Protein AF-Q3T9Q0-F1 (afdb_monomer)

Organism: Mus musculus (NCBI:txid10090)

Secondary structure (DSSP, 8-state):
-HHHHHHHHHHHTTSGGGSSSSSHHHHHHHTTHHHHHHHH-HHHHHHHHHTT--SGGGHHHHHTTTTTT---HHHHHHHHHHHHHS-TTHHHHHHHHHHHHTHHHHHTS-SSHHHHHHHHHS--TT--HHHHHHHHHHHHHHS-HHHHHHHHHHHHHHHHHHHHHHHHHHHHHHH--HHHHHHHHHHHHT-----------PPP--HHHHHHHHHHHHHHHHHHHHHHHHHHHTSSSTTSSS--

Mean predicted aligned error: 15.5 Å

Nearest PDB structures (foldseek):
  4hl4-assembly1_A  TM=9.768E-01  e=1.554E-17  Homo sapiens
  3qye-assembly2_B  TM=8.088E-01  e=9.294E-04  Homo sapiens
  4nc6-assembly1_A  TM=8.184E-01  e=2.630E-03  Homo sapiens
  3hzj-assembly2_B  TM=7.976E-01  e=2.370E-03  Homo sapiens
  3hzj-assembly1_A  TM=7.807E-01  e=5.170E-03  Homo sapiens

InterPro domains:
  IPR000195 Rab-GAP-TBC domain [PF00566] (8-106)
  IPR000195 Rab-GAP-TBC domain [PS50086] (1-87)
  IPR035969 Rab-GAP-TBC domain superfamily [SSF47923] (27-143)
  IPR045913 GTPase-activating protein TBC20/Gyp8-like [PTHR20913] (2-231)

Radius of gyration: 31.95 Å; Cα contacts (8 Å, |Δi|>4): 142; chains: 1; bounding box: 73×60×87 Å

Sequence (244 aa):
RLATSLVEKLSTHHLRDFMDPTMDNTKHILNYLMPIIDQVSPELHDFMQSAEVGTIFALSWLITWFGHVLMDFRHVVRLYDFFLACHPLMPIYFAAVIVLYREQEVLDCDCDMASVHHLLSQIPQDLPYETLISRAGDLFVQFPPSELAREAAAQQEAERTAASTFKDFELASTQQRPDMVLRQRFRGLLRPEARTKDVLTKPRTNRFVKLAVMGLTVALGAAALAVVKSALEWAPKFQLQLFP

Foldseek 3Di:
DVVVVVVVVCCVFLLVQVPDPDCVSVLLLQLLLLVLLCVVPVPLSVLCVQQVQGRVLCSVCLNCVCPVQAPDVVLSVVSVVLCVVDHSSLSSLLLNLQCVVCSVVLVPWDSHNVGNSVVSNHRDNPDPSVVSSVSSVVSCVVQPPVNSSVVSVVVVVVVVVVVVVVVVVVVVVVVDDPVVVVVVVVVVVVDDPPDDDDDDDDDDDDPVVVVVVVVVVVVVVVVVVVVVVVVVVPPPDPPPPPDD

pLDDT: mean 81.2, std 17.98, range [32.94, 98.06]

Solvent-accessible surface area (backbone atoms only — not comparable to full-atom values): 14314 Å² total; per-residue (Å²): 110,68,66,58,56,52,49,52,52,34,49,70,56,60,40,27,51,70,67,44,99,53,65,63,54,40,50,56,57,42,47,44,38,58,58,57,34,36,77,76,36,50,68,58,34,52,50,44,58,72,17,62,46,78,53,66,64,52,47,64,36,56,77,47,66,37,54,84,68,52,86,54,64,68,61,39,52,55,48,48,56,51,47,74,75,48,58,68,64,45,56,50,40,40,50,38,41,55,53,61,71,40,38,66,66,57,72,73,40,64,79,36,34,66,54,49,39,55,54,65,63,55,65,76,89,84,62,64,55,72,62,43,53,51,50,20,54,54,46,45,68,75,55,38,69,77,58,46,52,54,51,39,48,52,53,52,49,53,51,52,52,51,54,48,54,50,52,54,48,52,54,51,55,73,69,52,59,68,64,57,61,53,50,50,53,50,46,62,75,65,58,76,83,90,78,80,88,88,80,90,81,84,86,79,85,63,70,63,62,60,50,54,58,55,52,56,56,54,54,54,54,54,53,54,52,50,51,54,52,58,57,58,72,68,62,85,74,84,87,81,83,81,80,135

Structure (mmCIF, N/CA/C/O backbone):
data_AF-Q3T9Q0-F1
#
_entry.id   AF-Q3T9Q0-F1
#
loop_
_atom_site.group_PDB
_atom_site.id
_atom_site.type_symbol
_atom_site.label_atom_id
_atom_site.label_alt_id
_atom_site.label_comp_id
_atom_site.label_asym_id
_atom_site.label_entity_id
_atom_site.label_seq_id
_atom_site.pdbx_PDB_ins_code
_atom_site.Cartn_x
_atom_site.Cartn_y
_atom_site.Cartn_z
_atom_site.occupancy
_atom_site.B_iso_or_equiv
_atom_site.auth_seq_id
_atom_site.auth_comp_id
_atom_site.auth_asym_id
_atom_site.auth_atom_id
_atom_site.pdbx_PDB_model_num
ATOM 1 N N . ARG A 1 1 ? 23.584 -0.400 -21.362 1.00 72.75 1 ARG A N 1
ATOM 2 C CA . ARG A 1 1 ? 22.864 0.725 -22.012 1.00 72.75 1 ARG A CA 1
ATOM 3 C C . ARG A 1 1 ? 21.349 0.552 -21.908 1.00 72.75 1 ARG A C 1
ATOM 5 O O . ARG A 1 1 ? 20.722 1.469 -21.413 1.00 72.75 1 ARG A O 1
ATOM 12 N N . LEU A 1 2 ? 20.778 -0.616 -22.242 1.00 89.31 2 LEU A N 1
ATOM 13 C CA . LEU A 1 2 ? 19.333 -0.874 -22.095 1.00 89.31 2 LEU A CA 1
ATOM 14 C C . LEU A 1 2 ? 18.810 -0.687 -20.657 1.00 89.31 2 LEU A C 1
ATOM 16 O O . LEU A 1 2 ? 17.834 0.022 -20.463 1.00 89.31 2 LEU A O 1
ATOM 20 N N . ALA A 1 3 ? 19.499 -1.242 -19.651 1.00 91.88 3 ALA A N 1
ATOM 21 C CA . ALA A 1 3 ? 19.115 -1.068 -18.246 1.00 91.88 3 ALA A CA 1
ATOM 22 C C . ALA A 1 3 ? 19.044 0.412 -17.831 1.00 91.88 3 ALA A C 1
ATOM 24 O O . ALA A 1 3 ? 18.090 0.821 -17.187 1.00 91.88 3 ALA A O 1
ATOM 25 N N . THR A 1 4 ? 20.009 1.231 -18.262 1.00 94.50 4 THR A N 1
ATOM 26 C CA . THR A 1 4 ? 20.016 2.676 -17.996 1.00 94.50 4 THR A CA 1
ATOM 27 C C . THR A 1 4 ? 18.785 3.358 -18.588 1.00 94.50 4 THR A C 1
ATOM 29 O O . THR A 1 4 ? 18.121 4.100 -17.881 1.00 94.50 4 THR A O 1
ATOM 32 N N . SER A 1 5 ? 18.438 3.062 -19.844 1.00 95.44 5 SER A N 1
ATOM 33 C CA . SER A 1 5 ? 17.262 3.648 -20.501 1.00 95.44 5 SER A CA 1
ATOM 34 C C . SER A 1 5 ? 15.936 3.172 -19.898 1.00 95.44 5 SER A C 1
ATOM 36 O O . SER A 1 5 ? 14.994 3.952 -19.790 1.00 95.44 5 SER A O 1
ATOM 38 N N . LEU A 1 6 ? 15.848 1.904 -19.482 1.00 94.19 6 LEU A N 1
ATOM 39 C CA . LEU A 1 6 ? 14.665 1.379 -18.795 1.00 94.19 6 LEU A CA 1
ATOM 40 C C . LEU A 1 6 ? 14.482 2.037 -17.428 1.00 94.19 6 LEU A C 1
ATOM 42 O O . LEU A 1 6 ? 13.390 2.502 -17.117 1.00 94.19 6 LEU A O 1
ATOM 46 N N . VAL A 1 7 ? 15.552 2.113 -16.635 1.00 93.81 7 VAL A N 1
ATOM 47 C CA . VAL A 1 7 ? 15.513 2.746 -15.314 1.00 93.81 7 VAL A CA 1
ATOM 48 C C . VAL A 1 7 ? 15.233 4.240 -15.442 1.00 93.81 7 VAL A C 1
ATOM 50 O O . VAL A 1 7 ? 14.406 4.745 -14.704 1.00 93.81 7 VAL A O 1
ATOM 53 N N . GLU A 1 8 ? 15.800 4.939 -16.426 1.00 94.94 8 GLU A N 1
ATOM 54 C CA . GLU A 1 8 ? 15.468 6.344 -16.708 1.00 94.94 8 GLU A CA 1
ATOM 55 C C . GLU A 1 8 ? 13.971 6.533 -17.010 1.00 94.94 8 GLU A C 1
ATOM 57 O O . GLU A 1 8 ? 13.320 7.438 -16.476 1.00 94.94 8 GLU A O 1
ATOM 62 N N . LYS A 1 9 ? 13.383 5.641 -17.818 1.00 94.31 9 LYS A N 1
ATOM 63 C CA . LYS A 1 9 ? 11.941 5.659 -18.089 1.00 94.31 9 LYS A CA 1
ATOM 64 C C . LYS A 1 9 ? 11.129 5.373 -16.824 1.00 94.31 9 LYS A C 1
ATOM 66 O O . LYS A 1 9 ? 10.122 6.038 -16.595 1.00 94.31 9 LYS A O 1
ATOM 71 N N . LEU A 1 10 ? 11.564 4.430 -15.993 1.00 93.94 10 LEU A N 1
ATOM 72 C CA . LEU A 1 10 ? 10.909 4.109 -14.724 1.00 93.94 10 LEU A CA 1
ATOM 73 C C . LEU A 1 10 ? 10.970 5.271 -13.736 1.00 93.94 10 LEU A C 1
ATOM 75 O O . LEU A 1 10 ? 9.932 5.662 -13.208 1.00 93.94 10 LEU A O 1
ATOM 79 N N . SER A 1 11 ? 12.146 5.869 -13.559 1.00 93.19 11 SER A N 1
ATOM 80 C CA . SER A 1 11 ? 12.392 7.029 -12.701 1.00 93.19 11 SER A CA 1
ATOM 81 C C . SER A 1 11 ? 11.556 8.243 -13.092 1.00 93.19 11 SER A C 1
ATOM 83 O O . SER A 1 11 ? 11.150 9.009 -12.233 1.00 93.19 11 SER A O 1
ATOM 85 N N . THR A 1 12 ? 11.257 8.416 -14.380 1.00 92.69 12 THR A N 1
ATOM 86 C CA . THR A 1 12 ? 10.434 9.538 -14.866 1.00 92.69 12 THR A CA 1
ATOM 87 C C . THR A 1 12 ? 8.935 9.234 -14.915 1.00 92.69 12 THR A C 1
ATOM 89 O O . THR A 1 12 ? 8.152 10.141 -15.190 1.00 92.69 12 THR A O 1
ATOM 92 N N . HIS A 1 13 ? 8.522 7.982 -14.673 1.00 91.19 13 HIS A N 1
ATOM 93 C CA . HIS A 1 13 ? 7.119 7.553 -14.758 1.00 91.19 13 HIS A CA 1
ATOM 94 C C . HIS A 1 13 ? 6.660 6.857 -13.475 1.00 91.19 13 HIS A C 1
ATOM 96 O O . HIS A 1 13 ? 5.978 7.471 -12.667 1.00 91.19 13 HIS A O 1
ATOM 102 N N . HIS A 1 14 ? 7.030 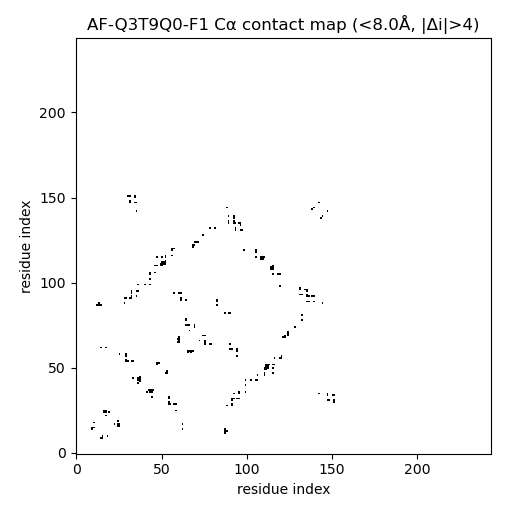5.590 -13.275 1.00 91.56 14 HIS A N 1
ATOM 103 C CA . HIS A 1 14 ? 6.497 4.772 -12.181 1.00 91.56 14 HIS A CA 1
ATOM 104 C C . HIS A 1 14 ? 7.059 5.157 -10.814 1.00 91.56 14 HIS A C 1
ATOM 106 O O . HIS A 1 14 ? 6.359 5.073 -9.814 1.00 91.56 14 HIS A O 1
ATOM 112 N N . LEU A 1 15 ? 8.330 5.559 -10.778 1.00 92.25 15 LEU A N 1
ATOM 113 C CA . LEU A 1 15 ? 9.024 5.936 -9.549 1.00 92.25 15 LEU A CA 1
ATOM 114 C C . LEU A 1 15 ? 9.122 7.453 -9.378 1.00 92.25 15 LEU A C 1
ATOM 116 O O . LEU A 1 15 ? 9.748 7.915 -8.431 1.00 92.25 15 LEU A O 1
ATOM 120 N N . ARG A 1 16 ? 8.517 8.219 -10.294 1.00 93.38 16 ARG A N 1
ATOM 121 C CA . ARG A 1 16 ? 8.631 9.679 -10.348 1.00 93.38 16 ARG A CA 1
ATOM 122 C C . ARG A 1 16 ? 8.291 10.317 -9.008 1.00 93.38 16 ARG A C 1
ATOM 124 O O . ARG A 1 16 ? 9.105 11.050 -8.461 1.00 93.38 16 ARG A O 1
ATOM 131 N N . ASP A 1 17 ? 7.127 9.972 -8.476 1.00 91.38 17 ASP A N 1
ATOM 132 C CA . ASP A 1 17 ? 6.585 10.572 -7.258 1.00 91.38 17 ASP A CA 1
ATOM 133 C C . ASP A 1 17 ? 7.402 10.195 -6.009 1.00 91.38 17 ASP A C 1
ATOM 135 O O . ASP A 1 17 ? 7.432 10.943 -5.036 1.00 91.38 17 ASP A O 1
ATOM 139 N N . PHE A 1 18 ? 8.124 9.067 -6.051 1.00 91.19 18 PHE A N 1
ATOM 140 C CA . PHE A 1 18 ? 9.035 8.636 -4.984 1.00 91.19 18 PHE A CA 1
ATOM 141 C C . PHE A 1 18 ? 10.408 9.317 -5.046 1.00 91.19 18 PHE A C 1
ATOM 143 O O . PHE A 1 18 ? 11.173 9.241 -4.085 1.00 91.19 18 PHE A O 1
ATOM 150 N N . MET A 1 19 ? 10.741 9.947 -6.175 1.00 91.62 19 MET A N 1
ATOM 151 C CA . MET A 1 19 ? 12.016 10.630 -6.414 1.00 91.62 19 MET A CA 1
ATOM 152 C C . MET A 1 19 ? 11.900 12.157 -6.319 1.00 91.62 19 MET A C 1
ATOM 154 O O . MET A 1 19 ? 12.891 12.858 -6.536 1.00 91.62 19 MET A O 1
ATOM 158 N N . ASP A 1 20 ? 10.715 12.674 -5.997 1.00 90.31 20 ASP A N 1
ATOM 159 C CA . ASP A 1 20 ? 10.508 14.097 -5.761 1.00 90.31 20 ASP A CA 1
ATOM 160 C C . ASP A 1 20 ? 11.292 14.593 -4.531 1.00 90.31 20 ASP A C 1
ATOM 162 O O . ASP A 1 20 ? 11.591 13.828 -3.608 1.00 90.31 20 ASP A O 1
ATOM 166 N N . PRO A 1 21 ? 11.646 15.893 -4.488 1.00 89.56 21 PRO A N 1
ATOM 167 C CA . PRO A 1 21 ? 12.448 16.453 -3.400 1.00 89.56 21 PRO A CA 1
ATOM 168 C C . PRO A 1 21 ? 11.740 16.389 -2.041 1.00 89.56 21 PRO A C 1
ATOM 170 O O . PRO A 1 21 ? 12.403 16.452 -1.004 1.00 89.56 21 PRO A O 1
ATOM 173 N N . THR A 1 22 ? 10.409 16.280 -2.034 1.00 90.69 22 THR A N 1
ATOM 174 C CA . THR A 1 22 ? 9.610 16.062 -0.828 1.00 90.69 22 THR A CA 1
ATOM 175 C C . THR A 1 22 ? 8.866 14.733 -0.919 1.00 90.69 22 THR A C 1
ATOM 177 O O . THR A 1 22 ? 8.543 14.245 -1.997 1.00 90.69 22 THR A O 1
ATOM 180 N N . MET A 1 23 ? 8.563 14.144 0.238 1.00 86.69 23 MET A N 1
ATOM 181 C CA . MET A 1 23 ? 7.822 12.880 0.332 1.00 86.69 23 MET A CA 1
ATOM 182 C C . MET A 1 23 ? 6.300 13.070 0.294 1.00 86.69 23 MET A C 1
ATOM 184 O O . MET A 1 23 ? 5.562 12.144 0.620 1.00 86.69 23 MET A O 1
ATOM 188 N N . ASP A 1 24 ? 5.805 14.259 -0.050 1.00 88.12 24 ASP A N 1
ATOM 189 C CA . ASP A 1 24 ? 4.370 14.553 0.012 1.00 88.12 24 ASP A CA 1
ATOM 190 C C . ASP A 1 24 ? 3.586 13.740 -1.022 1.00 88.12 24 ASP A C 1
ATOM 192 O O . ASP A 1 24 ? 2.534 13.188 -0.698 1.00 88.12 24 ASP A O 1
ATOM 196 N N . ASN A 1 25 ? 4.145 13.567 -2.223 1.00 88.38 25 ASN A N 1
ATOM 197 C CA . ASN A 1 25 ? 3.548 12.730 -3.265 1.00 88.38 25 ASN A CA 1
ATOM 198 C C . ASN A 1 25 ? 3.588 11.246 -2.880 1.00 88.38 25 ASN A C 1
ATOM 200 O O . ASN A 1 25 ? 2.584 10.548 -3.000 1.00 88.38 25 ASN A O 1
ATOM 204 N N . THR A 1 26 ? 4.694 10.778 -2.297 1.00 90.81 26 THR A N 1
ATOM 205 C CA . THR A 1 26 ? 4.776 9.423 -1.738 1.00 90.81 26 THR A CA 1
ATOM 206 C C . THR A 1 26 ? 3.722 9.179 -0.659 1.00 90.81 26 THR A C 1
ATOM 208 O O . THR A 1 26 ? 3.051 8.148 -0.672 1.00 90.81 26 THR A O 1
ATOM 211 N N . LYS A 1 27 ? 3.535 10.130 0.266 1.00 89.50 27 LYS A N 1
ATOM 212 C CA . LYS A 1 27 ? 2.481 10.060 1.289 1.00 89.50 27 LYS A CA 1
ATOM 213 C C . LYS A 1 27 ? 1.093 10.037 0.660 1.00 89.50 27 LYS A C 1
ATOM 215 O O . LYS A 1 27 ? 0.249 9.268 1.102 1.00 89.50 27 LYS A O 1
ATOM 220 N N . HIS A 1 28 ? 0.864 10.832 -0.384 1.00 89.06 28 HIS A N 1
ATOM 221 C CA . HIS A 1 28 ? -0.399 10.816 -1.114 1.00 89.06 28 HIS A CA 1
ATOM 222 C C . HIS A 1 28 ? -0.696 9.431 -1.705 1.00 89.06 28 HIS A C 1
ATOM 224 O O . HIS A 1 28 ? -1.809 8.940 -1.549 1.00 89.06 28 HIS A O 1
ATOM 230 N N . ILE A 1 29 ? 0.308 8.764 -2.288 1.00 92.62 29 ILE A N 1
ATOM 231 C CA . ILE A 1 29 ? 0.166 7.389 -2.790 1.00 92.62 29 ILE A CA 1
ATOM 232 C C . ILE A 1 29 ? -0.121 6.405 -1.648 1.00 92.62 29 ILE A C 1
ATOM 234 O O . ILE A 1 29 ? -0.993 5.549 -1.773 1.00 92.62 29 ILE A O 1
ATOM 238 N N . LEU A 1 30 ? 0.584 6.520 -0.520 1.00 93.06 30 LEU A N 1
ATOM 239 C CA . LEU A 1 30 ? 0.356 5.653 0.641 1.00 93.06 30 LEU A CA 1
ATOM 240 C C . LEU A 1 30 ? -1.048 5.815 1.232 1.00 93.06 30 LEU A C 1
ATOM 242 O O . LEU A 1 30 ? -1.613 4.844 1.729 1.00 93.06 30 LEU A O 1
ATOM 246 N N . ASN A 1 31 ? -1.639 7.005 1.136 1.00 89.81 31 ASN A N 1
ATOM 247 C CA . ASN A 1 31 ? -2.993 7.265 1.620 1.00 89.81 31 ASN A CA 1
ATOM 248 C C . ASN A 1 31 ? -4.082 6.548 0.806 1.00 89.81 31 ASN A C 1
ATOM 250 O O . ASN A 1 31 ? -5.223 6.519 1.252 1.00 89.81 31 ASN A O 1
ATOM 254 N N . TYR A 1 32 ? -3.755 5.919 -0.329 1.00 93.19 32 TYR A N 1
ATOM 255 C CA . TYR A 1 32 ? -4.675 4.993 -0.997 1.00 93.19 32 TYR A CA 1
ATOM 256 C C . TYR A 1 32 ? -4.826 3.657 -0.266 1.00 93.19 32 TYR A C 1
ATOM 258 O O . TYR A 1 32 ? -5.810 2.962 -0.497 1.00 93.19 32 TYR A O 1
ATOM 266 N N . LEU A 1 33 ? -3.891 3.289 0.617 1.00 95.25 33 LEU A N 1
ATOM 267 C CA . LEU A 1 33 ? -3.905 1.989 1.289 1.00 95.25 33 LEU A CA 1
ATOM 268 C C . LEU A 1 33 ? -5.150 1.795 2.160 1.00 95.25 33 LEU A C 1
ATOM 270 O O . LEU A 1 33 ? -5.817 0.774 2.043 1.00 95.25 33 LEU A O 1
ATOM 274 N N . MET A 1 34 ? -5.465 2.779 3.009 1.00 94.38 34 MET A N 1
ATOM 275 C CA . MET A 1 34 ? -6.573 2.680 3.965 1.00 94.38 34 MET A CA 1
ATOM 276 C C . MET A 1 34 ? -7.943 2.601 3.275 1.00 94.38 34 MET A C 1
ATOM 278 O O . MET A 1 34 ? -8.678 1.677 3.607 1.00 94.38 34 MET A O 1
ATOM 282 N N . PRO A 1 35 ? -8.275 3.445 2.272 1.00 93.88 35 PRO A N 1
ATOM 283 C CA . PRO A 1 35 ? -9.504 3.282 1.494 1.00 93.88 35 PRO A CA 1
ATOM 284 C C . PRO A 1 35 ? -9.621 1.912 0.820 1.00 93.88 35 PRO A C 1
ATOM 286 O O . PRO A 1 35 ? -10.684 1.309 0.844 1.00 93.88 35 PRO A O 1
ATOM 289 N N . ILE A 1 36 ? -8.534 1.379 0.248 1.00 95.56 36 ILE A N 1
ATOM 290 C CA . ILE A 1 36 ? -8.571 0.047 -0.376 1.00 95.56 36 ILE A CA 1
ATOM 291 C C . ILE A 1 36 ? -8.900 -1.033 0.664 1.00 95.56 36 ILE A C 1
ATOM 293 O O . ILE A 1 36 ? -9.669 -1.948 0.374 1.00 95.56 36 ILE A O 1
ATOM 297 N N . ILE A 1 37 ? -8.308 -0.943 1.858 1.00 96.69 37 ILE A N 1
ATOM 298 C CA . ILE A 1 37 ? -8.573 -1.888 2.946 1.00 96.69 37 ILE A CA 1
ATOM 299 C C . ILE A 1 37 ? -10.022 -1.754 3.421 1.00 96.69 37 ILE A C 1
ATOM 301 O O . ILE A 1 37 ? -10.690 -2.774 3.516 1.00 96.69 37 ILE A O 1
ATOM 305 N N . ASP A 1 38 ? -10.523 -0.533 3.627 1.00 95.44 38 ASP A N 1
ATOM 306 C CA . ASP A 1 38 ? -11.901 -0.256 4.069 1.00 95.44 38 ASP A CA 1
ATOM 307 C C . ASP A 1 38 ? -12.947 -0.890 3.140 1.00 95.44 38 ASP A C 1
ATOM 309 O O . ASP A 1 38 ? -13.894 -1.535 3.581 1.00 95.44 38 ASP A O 1
ATOM 313 N N . GLN A 1 39 ? -12.723 -0.813 1.827 1.00 93.81 39 GLN A N 1
ATOM 314 C CA . GLN A 1 39 ? -13.634 -1.390 0.836 1.00 93.81 39 GLN A CA 1
ATOM 315 C C . GLN A 1 39 ? -13.702 -2.927 0.869 1.00 93.81 39 GLN A C 1
ATOM 317 O O . GLN A 1 39 ? -14.697 -3.509 0.433 1.00 93.81 39 GLN A O 1
ATOM 322 N N . VAL A 1 40 ? -12.651 -3.603 1.346 1.00 96.12 40 VAL A N 1
ATOM 323 C CA . VAL A 1 40 ? -12.579 -5.076 1.379 1.00 96.12 40 VAL A CA 1
ATOM 324 C C . VAL A 1 40 ? -12.866 -5.628 2.772 1.00 96.12 40 VAL A C 1
ATOM 326 O O . VAL A 1 40 ? -13.607 -6.601 2.902 1.00 96.12 40 VAL A O 1
ATOM 329 N N . SER A 1 41 ? -12.279 -5.019 3.799 1.00 97.44 41 SER A N 1
ATOM 330 C CA . SER A 1 41 ? -12.474 -5.349 5.207 1.00 97.44 41 SER A CA 1
ATOM 331 C C . SER A 1 41 ? -12.536 -4.068 6.054 1.00 97.44 41 SER A C 1
ATOM 333 O O . SER A 1 41 ? -11.500 -3.556 6.498 1.00 97.44 41 SER A O 1
ATOM 335 N N . PRO A 1 42 ? -13.757 -3.570 6.327 1.00 96.88 42 PRO A N 1
ATOM 336 C CA . PRO A 1 42 ? -13.974 -2.471 7.265 1.00 96.88 42 PRO A CA 1
ATOM 337 C C . PRO A 1 42 ? -13.496 -2.804 8.685 1.00 96.88 42 PRO A C 1
ATOM 339 O O . PRO A 1 42 ? -13.016 -1.934 9.400 1.00 96.88 42 PRO A O 1
ATOM 342 N N . GLU A 1 43 ? -13.580 -4.075 9.096 1.00 98.00 43 GLU A N 1
ATOM 343 C CA . GLU A 1 43 ? -13.119 -4.526 10.417 1.00 98.00 43 GLU A CA 1
ATOM 344 C C . GLU A 1 43 ? -11.606 -4.328 10.579 1.00 98.00 43 GLU A C 1
ATOM 346 O O . GLU A 1 43 ? -11.153 -3.747 11.568 1.00 98.00 43 GLU A O 1
ATOM 351 N N . LEU A 1 44 ? -10.823 -4.745 9.578 1.00 98.06 44 LEU A N 1
ATOM 352 C CA . LEU A 1 44 ? -9.378 -4.532 9.568 1.00 98.06 44 LEU A CA 1
ATOM 353 C C . LEU A 1 44 ? -9.027 -3.043 9.508 1.00 98.06 44 LEU A C 1
ATOM 355 O O . LEU A 1 44 ? -8.109 -2.595 10.197 1.00 98.06 44 LEU A O 1
ATOM 359 N N . HIS A 1 45 ? -9.759 -2.275 8.699 1.00 97.25 45 HIS A N 1
ATOM 360 C CA . HIS A 1 45 ? -9.598 -0.828 8.613 1.00 97.25 45 HIS A CA 1
ATOM 361 C C . HIS A 1 45 ? -9.796 -0.153 9.978 1.00 97.25 45 HIS A C 1
ATOM 363 O O . HIS A 1 45 ? -8.912 0.582 10.426 1.00 97.25 45 HIS A O 1
ATOM 369 N N . ASP A 1 46 ? -10.908 -0.434 10.658 1.00 97.31 46 ASP A N 1
ATOM 370 C CA . ASP A 1 46 ? -11.255 0.170 11.946 1.00 97.31 46 ASP A CA 1
ATOM 371 C C . ASP A 1 46 ? -10.253 -0.214 13.040 1.00 97.31 46 ASP A C 1
ATOM 373 O O . ASP A 1 46 ? -9.868 0.624 13.865 1.00 97.31 46 ASP A O 1
ATOM 377 N N . PHE A 1 47 ? -9.769 -1.459 13.021 1.00 98.00 47 PHE A N 1
ATOM 378 C CA . PHE A 1 47 ? -8.705 -1.908 13.913 1.00 98.00 47 PHE A CA 1
ATOM 379 C C . PHE A 1 47 ? -7.403 -1.133 13.670 1.00 98.00 47 PHE A C 1
ATOM 381 O O . PHE A 1 47 ? -6.814 -0.587 14.603 1.00 98.00 47 PHE A O 1
ATOM 388 N N . MET A 1 48 ? -6.970 -1.015 12.411 1.00 96.88 48 MET A N 1
ATOM 389 C CA . MET A 1 48 ? -5.751 -0.282 12.052 1.00 96.88 48 MET A CA 1
ATOM 390 C C . MET A 1 48 ? -5.856 1.220 12.354 1.00 96.88 48 MET A C 1
ATOM 392 O O . MET A 1 48 ? -4.862 1.829 12.761 1.00 96.88 48 MET A O 1
ATOM 396 N N . GLN A 1 49 ? -7.041 1.819 12.188 1.00 95.62 49 GLN A N 1
ATOM 397 C CA . GLN A 1 49 ? -7.303 3.196 12.610 1.00 95.62 49 GLN A CA 1
ATOM 398 C C . GLN A 1 49 ? -7.215 3.341 14.130 1.00 95.62 49 GLN A C 1
ATOM 400 O O . GLN A 1 49 ? -6.547 4.254 14.612 1.00 95.62 49 GLN A O 1
ATOM 405 N N . SER A 1 50 ? -7.827 2.422 14.882 1.00 96.38 50 SER A N 1
ATOM 406 C CA . SER A 1 50 ? -7.802 2.425 16.352 1.00 96.38 50 SER A CA 1
ATOM 407 C C . SER A 1 50 ? -6.392 2.234 16.915 1.00 96.38 50 SER A C 1
ATOM 409 O O . SER A 1 50 ? -6.058 2.812 17.947 1.00 96.38 50 SER A O 1
ATOM 411 N N . ALA A 1 51 ? -5.550 1.464 16.224 1.00 96.38 51 ALA A N 1
ATOM 412 C CA . ALA A 1 51 ? -4.142 1.283 16.566 1.00 96.38 51 ALA A CA 1
ATOM 413 C C . ALA A 1 51 ? -3.253 2.484 16.180 1.00 96.38 51 ALA A C 1
ATOM 415 O O . ALA A 1 51 ? -2.078 2.502 16.539 1.00 96.38 51 ALA A O 1
ATOM 416 N N . GLU A 1 52 ? -3.770 3.467 15.432 1.00 95.19 52 GLU A N 1
ATOM 417 C CA . GLU A 1 52 ? -3.035 4.650 14.953 1.00 95.19 52 GLU A CA 1
ATOM 418 C C . GLU A 1 52 ? -1.741 4.307 14.179 1.00 95.19 52 GLU A C 1
ATOM 420 O O . GLU A 1 52 ? -0.760 5.056 14.188 1.00 95.19 52 GLU A O 1
ATOM 425 N N . VAL A 1 53 ? -1.715 3.164 13.480 1.00 95.19 53 VAL A N 1
ATOM 426 C CA . VAL A 1 53 ? -0.501 2.679 12.792 1.00 95.19 53 VAL A CA 1
ATOM 427 C C . VAL A 1 53 ? -0.117 3.534 11.576 1.00 95.19 53 VAL A C 1
ATOM 429 O O . VAL A 1 53 ? 1.061 3.646 11.215 1.00 95.19 53 VAL A O 1
ATOM 432 N N . GLY A 1 54 ? -1.107 4.166 10.942 1.00 93.12 54 GLY A N 1
ATOM 433 C CA . GLY A 1 54 ? -0.934 4.901 9.691 1.00 93.12 54 GLY A CA 1
ATOM 434 C C . GLY A 1 54 ? -0.488 3.990 8.541 1.00 93.12 54 GLY A C 1
ATOM 435 O O . GLY A 1 54 ? -0.749 2.794 8.533 1.00 93.12 54 GLY A O 1
ATOM 436 N N . THR A 1 55 ? 0.197 4.550 7.543 1.00 94.62 55 THR A N 1
ATOM 437 C CA . THR A 1 55 ? 0.568 3.829 6.303 1.00 94.62 55 THR A CA 1
ATOM 438 C C . THR A 1 55 ? 2.076 3.789 6.045 1.00 94.62 55 THR A C 1
ATOM 440 O O . THR A 1 55 ? 2.537 3.260 5.033 1.00 94.62 55 THR A O 1
ATOM 443 N N . ILE A 1 56 ? 2.882 4.325 6.967 1.00 92.94 56 ILE A N 1
ATOM 444 C CA . ILE A 1 56 ? 4.332 4.484 6.780 1.00 92.94 56 ILE A CA 1
ATOM 445 C C . ILE A 1 56 ? 5.077 3.143 6.751 1.00 92.94 56 ILE A C 1
ATOM 447 O O . ILE A 1 56 ? 6.108 3.053 6.085 1.00 92.94 56 ILE A O 1
ATOM 451 N N . PHE A 1 57 ? 4.547 2.083 7.370 1.00 93.81 57 PHE A N 1
ATOM 452 C CA . PHE A 1 57 ? 5.148 0.742 7.299 1.00 93.81 57 PHE A CA 1
ATOM 453 C C . PHE A 1 57 ? 5.318 0.258 5.843 1.00 93.81 57 PHE A C 1
ATOM 455 O O . PHE A 1 57 ? 6.314 -0.388 5.509 1.00 93.81 57 PHE A O 1
ATOM 462 N N . ALA A 1 58 ? 4.397 0.639 4.948 1.00 95.50 58 ALA A N 1
ATOM 463 C CA . ALA A 1 58 ? 4.407 0.253 3.539 1.00 95.50 58 ALA A CA 1
ATOM 464 C C . ALA A 1 58 ? 5.312 1.140 2.664 1.00 95.50 58 ALA A C 1
ATOM 466 O O . ALA A 1 58 ? 5.547 0.823 1.497 1.00 95.50 58 ALA A O 1
ATOM 467 N N . LEU A 1 59 ? 5.863 2.236 3.201 1.00 93.94 59 LEU A N 1
ATOM 468 C CA . LEU A 1 59 ? 6.719 3.162 2.451 1.00 93.94 59 LEU A CA 1
ATOM 469 C C . LEU A 1 59 ? 7.897 2.434 1.797 1.00 93.94 59 LEU A C 1
ATOM 471 O O . LEU A 1 59 ? 8.146 2.588 0.602 1.00 93.94 59 LEU A O 1
ATOM 475 N N . SER A 1 60 ? 8.599 1.615 2.583 1.00 93.69 60 SER A N 1
ATOM 476 C CA . SER A 1 60 ? 9.757 0.851 2.108 1.00 93.69 60 SER A CA 1
ATOM 477 C C . SER A 1 60 ? 9.384 -0.114 0.979 1.00 93.69 60 SER A C 1
ATOM 479 O O . SER A 1 60 ? 10.171 -0.316 0.052 1.00 93.69 60 SER A O 1
ATOM 481 N N . TRP A 1 61 ? 8.169 -0.663 1.010 1.00 95.62 61 TRP A N 1
ATOM 482 C CA . TRP A 1 61 ? 7.683 -1.610 0.012 1.00 95.62 61 TRP A CA 1
ATOM 483 C C . TRP A 1 61 ? 7.481 -0.925 -1.329 1.00 95.62 61 TRP A C 1
ATOM 485 O O . TRP A 1 61 ? 7.935 -1.427 -2.355 1.00 95.62 61 TRP A O 1
ATOM 495 N N . LEU A 1 62 ? 6.853 0.249 -1.318 1.00 94.88 62 LEU A N 1
ATOM 496 C CA . LEU A 1 62 ? 6.543 0.989 -2.533 1.00 94.88 62 LEU A CA 1
ATOM 497 C C . LEU A 1 62 ? 7.800 1.544 -3.203 1.00 94.88 62 LEU A C 1
ATOM 499 O O . LEU A 1 62 ? 7.989 1.334 -4.397 1.00 94.88 62 LEU A O 1
ATOM 503 N N . ILE A 1 63 ? 8.687 2.203 -2.452 1.00 94.25 63 ILE A N 1
ATOM 504 C CA . ILE A 1 63 ? 9.861 2.863 -3.052 1.00 94.25 63 ILE A CA 1
ATOM 505 C C . ILE A 1 63 ? 10.905 1.865 -3.570 1.00 94.25 63 ILE A C 1
ATOM 507 O O . ILE A 1 63 ? 11.695 2.202 -4.450 1.00 94.25 63 ILE A O 1
ATOM 511 N N . THR A 1 64 ? 10.919 0.639 -3.033 1.00 94.25 64 THR A N 1
ATOM 512 C CA . THR A 1 64 ? 11.854 -0.424 -3.446 1.00 94.25 64 THR A CA 1
ATOM 513 C C . THR A 1 64 ? 11.201 -1.526 -4.275 1.00 94.25 64 THR A C 1
ATOM 515 O O . THR A 1 64 ? 11.863 -2.519 -4.572 1.00 94.25 64 THR A O 1
ATOM 518 N N . TRP A 1 65 ? 9.912 -1.391 -4.618 1.00 95.00 65 TRP A N 1
ATOM 519 C CA . TRP A 1 65 ? 9.116 -2.461 -5.237 1.00 95.00 65 TRP A CA 1
ATOM 520 C C . TRP A 1 65 ? 9.311 -3.815 -4.533 1.00 95.00 65 TRP A C 1
ATOM 522 O O . TRP A 1 65 ? 9.575 -4.838 -5.161 1.00 95.00 65 TRP A O 1
ATOM 532 N N . PHE A 1 66 ? 9.202 -3.803 -3.201 1.00 94.38 66 PHE A N 1
ATOM 533 C CA . PHE A 1 66 ? 9.356 -4.949 -2.294 1.00 94.38 66 PHE A CA 1
ATOM 534 C C . PHE A 1 66 ? 10.750 -5.602 -2.289 1.00 94.38 66 PHE A C 1
ATOM 536 O O . PHE A 1 66 ? 10.983 -6.540 -1.525 1.00 94.38 66 PHE A O 1
ATOM 543 N N . GLY A 1 67 ? 11.710 -5.084 -3.062 1.00 91.94 67 GLY A N 1
ATOM 544 C CA . GLY A 1 67 ? 13.046 -5.662 -3.199 1.00 91.94 67 GLY A CA 1
ATOM 545 C C . GLY A 1 67 ? 13.881 -5.648 -1.916 1.00 91.94 67 GLY A C 1
ATOM 546 O O . GLY A 1 67 ? 14.818 -6.430 -1.802 1.00 91.94 67 GLY A O 1
ATOM 547 N N . HIS A 1 68 ? 13.551 -4.792 -0.942 1.00 88.62 68 HIS A N 1
ATOM 548 C CA . HIS A 1 68 ? 14.211 -4.804 0.368 1.00 88.62 68 HIS A CA 1
ATOM 549 C C . HIS A 1 68 ? 13.652 -5.867 1.328 1.00 88.62 68 HIS A C 1
ATOM 551 O O . HIS A 1 68 ? 14.348 -6.285 2.249 1.00 88.62 68 HIS A O 1
ATOM 557 N N . VAL A 1 69 ? 12.400 -6.288 1.136 1.00 85.81 69 VAL A N 1
ATOM 558 C CA . VAL A 1 69 ? 11.679 -7.119 2.114 1.00 85.81 69 VAL A CA 1
ATOM 559 C C . VAL A 1 69 ? 11.606 -8.585 1.682 1.00 85.81 69 VAL A C 1
ATOM 561 O O . VAL A 1 69 ? 11.572 -9.492 2.515 1.00 85.81 69 VAL A O 1
ATOM 564 N N . LEU A 1 70 ? 11.617 -8.832 0.374 1.00 85.75 70 LEU A N 1
ATOM 565 C CA . LEU A 1 70 ? 11.612 -10.174 -0.194 1.00 85.75 70 LEU A CA 1
ATOM 566 C C . LEU A 1 70 ? 13.036 -10.723 -0.289 1.00 85.75 70 LEU A C 1
ATOM 568 O O . LEU A 1 70 ? 13.898 -10.115 -0.922 1.00 85.75 70 LEU A O 1
ATOM 572 N N . MET A 1 71 ? 13.271 -11.894 0.306 1.00 83.94 71 MET A N 1
ATOM 573 C CA . MET A 1 71 ? 14.596 -12.524 0.308 1.00 83.94 71 MET A CA 1
ATOM 574 C C . MET A 1 71 ? 14.863 -13.322 -0.974 1.00 83.94 71 MET A C 1
ATOM 576 O O . MET A 1 71 ? 16.006 -13.410 -1.423 1.00 83.94 71 MET A O 1
ATOM 580 N N . ASP A 1 72 ? 13.823 -13.902 -1.585 1.00 89.31 72 ASP A N 1
ATOM 581 C CA . ASP A 1 72 ? 13.961 -14.646 -2.839 1.00 89.31 72 ASP A CA 1
ATOM 582 C C . ASP A 1 72 ? 13.894 -13.708 -4.051 1.00 89.31 72 ASP A C 1
ATOM 584 O O . ASP A 1 72 ? 12.845 -13.163 -4.414 1.00 89.31 72 ASP A O 1
ATOM 588 N N . PHE A 1 73 ? 15.033 -13.583 -4.728 1.00 90.81 73 PHE A N 1
ATOM 589 C CA . PHE A 1 73 ? 15.183 -12.787 -5.940 1.00 90.81 73 PHE A CA 1
ATOM 590 C C . PHE A 1 73 ? 14.209 -13.191 -7.060 1.00 90.81 73 PHE A C 1
ATOM 592 O O . PHE A 1 73 ? 13.810 -12.345 -7.860 1.00 90.81 73 PHE A O 1
ATOM 599 N N . ARG A 1 74 ? 13.784 -14.460 -7.128 1.00 92.19 74 ARG A N 1
ATOM 600 C CA . ARG A 1 74 ? 12.835 -14.932 -8.150 1.00 92.19 74 ARG A CA 1
ATOM 601 C C . ARG A 1 74 ? 11.468 -14.276 -7.990 1.00 92.19 74 ARG A C 1
ATOM 603 O O . ARG A 1 74 ? 10.875 -13.870 -8.988 1.00 92.19 74 ARG A O 1
ATOM 610 N N . HIS A 1 75 ? 10.996 -14.136 -6.752 1.00 92.06 75 HIS A N 1
ATOM 611 C CA . HIS A 1 75 ? 9.735 -13.457 -6.457 1.00 92.06 75 HIS A CA 1
ATOM 612 C C . HIS A 1 75 ? 9.836 -11.955 -6.726 1.00 92.06 75 HIS A C 1
ATOM 614 O O . HIS A 1 75 ? 8.914 -11.380 -7.299 1.00 92.06 75 HIS A O 1
ATOM 620 N N . VAL A 1 76 ? 10.981 -11.336 -6.411 1.00 94.06 76 VAL A N 1
ATOM 621 C CA . VAL A 1 76 ? 11.234 -9.923 -6.739 1.00 94.06 76 VAL A CA 1
ATOM 622 C C . VAL A 1 76 ? 11.117 -9.690 -8.243 1.00 94.06 76 VAL A C 1
ATOM 624 O O . VAL A 1 76 ? 10.317 -8.866 -8.671 1.00 94.06 76 VAL A O 1
ATOM 627 N N . VAL A 1 77 ? 11.845 -10.448 -9.069 1.00 95.25 77 VAL A N 1
ATOM 628 C CA . VAL A 1 77 ? 11.794 -10.280 -10.533 1.00 95.25 77 VAL A CA 1
ATOM 629 C C . VAL A 1 77 ? 10.381 -10.520 -11.075 1.00 95.25 77 VAL A C 1
ATOM 631 O O . VAL A 1 77 ? 9.905 -9.745 -11.900 1.00 95.25 77 VAL A O 1
ATOM 634 N N . ARG A 1 78 ? 9.663 -11.519 -10.548 1.00 95.62 78 ARG A N 1
ATOM 635 C CA . ARG A 1 78 ? 8.274 -11.804 -10.933 1.00 95.62 78 ARG A CA 1
ATOM 636 C C . ARG A 1 78 ? 7.312 -10.649 -10.625 1.00 95.62 78 ARG A C 1
ATOM 638 O O . ARG A 1 78 ? 6.378 -10.416 -11.399 1.00 95.62 78 ARG A O 1
ATOM 645 N N . LEU A 1 79 ? 7.523 -9.936 -9.517 1.00 95.94 79 LEU A N 1
ATOM 646 C CA . LEU A 1 79 ? 6.768 -8.726 -9.183 1.00 95.94 79 LEU A CA 1
ATOM 647 C C . LEU A 1 79 ? 7.166 -7.540 -10.057 1.00 95.94 79 LEU A C 1
ATOM 649 O O . LEU A 1 79 ? 6.295 -6.775 -10.457 1.00 95.94 79 LEU A O 1
ATOM 653 N N . TYR A 1 80 ? 8.443 -7.411 -10.416 1.00 95.50 80 TYR A N 1
ATOM 654 C CA . TYR A 1 80 ? 8.872 -6.404 -11.387 1.00 95.50 80 TYR A CA 1
ATOM 655 C C . TYR A 1 80 ? 8.175 -6.618 -12.733 1.00 95.50 80 TYR A C 1
ATOM 657 O O . TYR A 1 80 ? 7.639 -5.659 -13.279 1.00 95.50 80 TYR A O 1
ATOM 665 N N . ASP A 1 81 ? 8.091 -7.855 -13.233 1.00 96.81 81 ASP A N 1
ATOM 666 C CA . ASP A 1 81 ? 7.347 -8.164 -14.464 1.00 96.81 81 ASP A CA 1
ATOM 667 C C . ASP A 1 81 ? 5.881 -7.714 -14.367 1.00 96.81 81 ASP A C 1
ATOM 669 O O . ASP A 1 81 ? 5.336 -7.122 -15.300 1.00 96.81 81 ASP A O 1
ATOM 673 N N . PHE A 1 82 ? 5.250 -7.948 -13.212 1.00 97.19 82 PHE A N 1
ATOM 674 C CA . PHE A 1 82 ? 3.880 -7.518 -12.947 1.00 97.19 82 PHE A CA 1
ATOM 675 C C . PHE A 1 82 ? 3.743 -5.989 -12.922 1.00 97.19 82 PHE A C 1
ATOM 677 O O . PHE A 1 82 ? 2.899 -5.445 -13.632 1.00 97.19 82 PHE A O 1
ATOM 684 N N . PHE A 1 83 ? 4.582 -5.280 -12.165 1.00 96.69 83 PHE A N 1
ATOM 685 C CA . PHE A 1 83 ? 4.508 -3.821 -12.047 1.00 96.69 83 PHE A CA 1
ATOM 686 C C . PHE A 1 83 ? 4.846 -3.107 -13.356 1.00 96.69 83 PHE A C 1
ATOM 688 O O . PHE A 1 83 ? 4.210 -2.109 -13.677 1.00 96.69 83 PHE A O 1
ATOM 695 N N . LEU A 1 84 ? 5.783 -3.640 -14.145 1.00 95.50 84 LEU A N 1
ATOM 696 C CA . LEU A 1 84 ? 6.128 -3.107 -15.466 1.00 95.50 84 LEU A CA 1
ATOM 697 C C . LEU A 1 84 ? 4.994 -3.251 -16.487 1.00 95.50 84 LEU A C 1
ATOM 699 O O . LEU A 1 84 ? 4.906 -2.447 -17.415 1.00 95.50 84 LEU A O 1
ATOM 703 N N . ALA A 1 85 ? 4.146 -4.270 -16.335 1.00 96.06 85 ALA A N 1
ATOM 704 C CA . ALA A 1 85 ? 3.008 -4.519 -17.214 1.00 96.06 85 ALA A CA 1
ATOM 705 C C . ALA A 1 85 ? 1.731 -3.764 -16.798 1.00 96.06 85 ALA A C 1
ATOM 707 O O . ALA A 1 85 ? 0.754 -3.768 -17.548 1.00 96.06 85 ALA A O 1
ATOM 708 N N . CYS A 1 86 ? 1.719 -3.138 -15.617 1.00 94.88 86 CYS A N 1
ATOM 709 C CA . CYS A 1 86 ? 0.517 -2.589 -14.990 1.00 94.88 86 CYS A CA 1
ATOM 710 C C . CYS A 1 86 ? 0.576 -1.067 -14.799 1.00 94.88 86 CYS A C 1
ATOM 712 O O . CYS A 1 86 ? 1.532 -0.388 -15.162 1.00 94.88 86 CYS A O 1
ATOM 714 N N . HIS A 1 87 ? -0.496 -0.512 -14.227 1.00 94.25 87 HIS A N 1
ATOM 715 C CA . HIS A 1 87 ? -0.561 0.896 -13.850 1.00 94.25 87 HIS A CA 1
ATOM 716 C C . HIS A 1 87 ? 0.492 1.234 -12.767 1.00 94.25 87 HIS A C 1
ATOM 718 O O . HIS A 1 87 ? 0.694 0.418 -11.867 1.00 94.25 87 HIS A O 1
ATOM 724 N N . PRO A 1 88 ? 1.088 2.447 -12.749 1.00 93.50 88 PRO A N 1
ATOM 725 C CA . PRO A 1 88 ? 2.078 2.862 -11.742 1.00 93.50 88 PRO A CA 1
ATOM 726 C C . PRO A 1 88 ? 1.664 2.710 -10.273 1.00 93.50 88 PRO A C 1
ATOM 728 O O . PRO A 1 88 ? 2.517 2.563 -9.406 1.00 93.50 88 PRO A O 1
ATOM 731 N N . LEU A 1 89 ? 0.358 2.722 -9.996 1.00 94.19 89 LEU A N 1
ATOM 732 C CA . LEU A 1 89 ? -0.198 2.524 -8.652 1.00 94.19 89 LEU A CA 1
ATOM 733 C C . LEU A 1 89 ? -0.361 1.047 -8.264 1.00 94.19 89 LEU A C 1
ATOM 735 O O . LEU A 1 89 ? -0.681 0.762 -7.120 1.00 94.19 89 LEU A O 1
ATOM 739 N N . MET A 1 90 ? -0.122 0.087 -9.156 1.00 96.81 90 MET A N 1
ATOM 740 C CA . MET A 1 90 ? -0.272 -1.340 -8.844 1.00 96.81 90 MET A CA 1
ATOM 741 C C . MET A 1 90 ? 0.492 -1.805 -7.580 1.00 96.81 90 MET A C 1
ATOM 743 O O . MET A 1 90 ? -0.061 -2.614 -6.831 1.00 96.81 90 MET A O 1
ATOM 747 N N . PRO A 1 91 ? 1.691 -1.277 -7.252 1.00 96.38 91 PRO A N 1
ATOM 748 C CA . PRO A 1 91 ? 2.365 -1.608 -5.997 1.00 96.38 91 PRO A CA 1
ATOM 749 C C . PRO A 1 91 ? 1.545 -1.315 -4.730 1.00 96.38 91 PRO A C 1
ATOM 751 O O . PRO A 1 91 ? 1.674 -2.066 -3.765 1.00 96.38 91 PRO A O 1
ATOM 754 N N . ILE A 1 92 ? 0.680 -0.285 -4.717 1.00 96.69 92 ILE A N 1
ATOM 755 C CA . ILE A 1 92 ? -0.163 0.003 -3.542 1.00 96.69 92 ILE A CA 1
ATOM 756 C C . ILE A 1 92 ? -1.294 -1.022 -3.383 1.00 96.69 92 ILE A C 1
ATOM 758 O O . ILE A 1 92 ? -1.593 -1.432 -2.266 1.00 96.69 92 ILE A O 1
ATOM 762 N N . TYR A 1 93 ? -1.853 -1.527 -4.487 1.00 97.56 93 TYR A N 1
ATOM 763 C CA . TYR A 1 93 ? -2.848 -2.607 -4.450 1.00 97.56 93 TYR A CA 1
ATOM 764 C C . TYR A 1 93 ? -2.213 -3.913 -3.993 1.00 97.56 93 TYR A C 1
ATOM 766 O O . TYR A 1 93 ? -2.794 -4.644 -3.196 1.00 97.56 93 TYR A O 1
ATOM 774 N N . PHE A 1 94 ? -0.991 -4.191 -4.447 1.00 97.75 94 PHE A N 1
ATOM 775 C CA . PHE A 1 94 ? -0.252 -5.356 -3.979 1.00 97.75 94 PHE A CA 1
ATOM 776 C C . PHE A 1 94 ? 0.073 -5.262 -2.478 1.00 97.75 94 PHE A C 1
ATOM 778 O O . PHE A 1 94 ? -0.081 -6.248 -1.759 1.00 97.75 94 PHE A O 1
ATOM 785 N N . ALA A 1 95 ? 0.430 -4.071 -1.980 1.00 97.31 95 ALA A N 1
ATOM 786 C CA . ALA A 1 95 ? 0.581 -3.825 -0.545 1.00 97.31 95 ALA A CA 1
ATOM 787 C C . ALA A 1 95 ? -0.728 -4.081 0.222 1.00 97.31 95 ALA A C 1
ATOM 789 O O . ALA A 1 95 ? -0.708 -4.791 1.226 1.00 97.31 95 ALA A O 1
ATOM 790 N N . ALA A 1 96 ? -1.862 -3.572 -0.272 1.00 97.75 96 ALA A N 1
ATOM 791 C CA . ALA A 1 96 ? -3.173 -3.796 0.337 1.00 97.75 96 ALA A CA 1
ATOM 792 C C . ALA A 1 96 ? -3.517 -5.287 0.415 1.00 97.75 96 ALA A C 1
ATOM 794 O O . ALA A 1 96 ? -3.935 -5.775 1.459 1.00 97.75 96 ALA A O 1
ATOM 795 N N . VAL A 1 97 ? -3.267 -6.037 -0.660 1.00 97.88 97 VAL A N 1
ATOM 796 C CA . VAL A 1 97 ? -3.514 -7.482 -0.704 1.00 97.88 97 VAL A CA 1
ATOM 797 C C . VAL A 1 97 ? -2.643 -8.253 0.290 1.00 97.88 97 VAL A C 1
ATOM 799 O O . VAL A 1 97 ? -3.121 -9.228 0.864 1.00 97.88 97 VAL A O 1
ATOM 802 N N . ILE A 1 98 ? -1.399 -7.831 0.536 1.00 96.88 98 ILE A N 1
ATOM 803 C CA . ILE A 1 98 ? -0.555 -8.437 1.581 1.00 96.88 98 ILE A CA 1
ATOM 804 C C . ILE A 1 98 ? -1.142 -8.178 2.971 1.00 96.88 98 ILE A C 1
ATOM 806 O O . ILE A 1 98 ? -1.210 -9.104 3.776 1.00 96.88 98 ILE A O 1
ATOM 810 N N . VAL A 1 99 ? -1.581 -6.947 3.247 1.00 97.50 99 VAL A N 1
ATOM 811 C CA . VAL A 1 99 ? -2.195 -6.590 4.537 1.00 97.50 99 VAL A CA 1
ATOM 812 C C . VAL A 1 99 ? -3.489 -7.381 4.752 1.00 97.50 99 VAL A C 1
ATOM 814 O O . VAL A 1 99 ? -3.641 -8.026 5.783 1.00 97.50 99 VAL A O 1
ATOM 817 N N . LEU A 1 100 ? -4.361 -7.435 3.743 1.00 97.75 100 LEU A N 1
ATOM 818 C CA . LEU A 1 100 ? -5.610 -8.203 3.766 1.00 97.75 100 LEU A CA 1
ATOM 819 C C . LEU A 1 100 ? -5.372 -9.714 3.890 1.00 97.75 100 LEU A C 1
ATOM 821 O O . LEU A 1 100 ? -6.121 -10.412 4.561 1.00 97.75 100 LEU A O 1
ATOM 825 N N . TYR A 1 101 ? -4.319 -10.250 3.268 1.00 97.44 101 TYR A N 1
ATOM 826 C CA . TYR A 1 101 ? -3.967 -11.665 3.422 1.00 97.44 101 TYR A CA 1
ATOM 827 C C . TYR A 1 101 ? -3.603 -12.013 4.872 1.00 97.44 101 TYR A C 1
ATOM 829 O O . TYR A 1 101 ? -3.865 -13.128 5.319 1.00 97.44 101 TYR A O 1
ATOM 837 N N . ARG A 1 102 ? -3.023 -11.054 5.597 1.00 96.38 102 ARG A N 1
ATOM 838 C CA . ARG A 1 102 ? -2.596 -11.189 6.994 1.00 96.38 102 ARG A CA 1
ATOM 839 C C . ARG A 1 102 ? -3.593 -10.594 7.985 1.00 96.38 102 ARG A C 1
ATOM 841 O O . ARG A 1 102 ? -3.239 -10.370 9.135 1.00 96.38 102 ARG A O 1
ATOM 848 N N . GLU A 1 103 ? -4.829 -10.357 7.555 1.00 97.31 103 GLU A N 1
ATOM 849 C CA . GLU A 1 103 ? -5.886 -9.743 8.362 1.00 97.31 103 GLU A CA 1
ATOM 850 C C . GLU A 1 103 ? -6.010 -10.379 9.749 1.00 97.31 103 GLU A C 1
ATOM 852 O O . GLU A 1 103 ? -5.968 -9.674 10.749 1.00 97.31 103 GLU A O 1
ATOM 857 N N . GLN A 1 104 ? -6.084 -11.710 9.814 1.00 97.25 104 GLN A N 1
ATOM 858 C CA . GLN A 1 104 ? -6.243 -12.424 11.083 1.00 97.25 104 GLN A CA 1
ATOM 859 C C . GLN A 1 104 ? -5.054 -12.195 12.026 1.00 97.25 104 GLN A C 1
ATOM 861 O O . GLN A 1 104 ? -5.250 -11.940 13.205 1.00 97.25 104 GLN A O 1
ATOM 866 N N . GLU A 1 105 ? -3.822 -12.191 11.504 1.00 96.94 105 GLU A N 1
ATOM 867 C CA . GLU A 1 105 ? -2.633 -11.904 12.318 1.00 96.94 105 GLU A CA 1
ATOM 868 C C . GLU A 1 105 ? -2.643 -10.470 12.864 1.00 96.94 105 GLU A C 1
ATOM 870 O O . GLU A 1 105 ? -2.153 -10.225 13.964 1.00 96.94 105 GLU A O 1
ATOM 875 N N . VAL A 1 106 ? -3.168 -9.519 12.083 1.00 97.31 106 VAL A N 1
ATOM 876 C CA . VAL A 1 106 ? -3.273 -8.114 12.493 1.00 97.31 106 VAL A CA 1
ATOM 877 C C . VAL A 1 106 ? -4.349 -7.951 13.563 1.00 97.31 106 VAL A C 1
ATOM 879 O O . VAL A 1 106 ? -4.078 -7.306 14.570 1.00 97.31 106 VAL A O 1
ATOM 882 N N . LEU A 1 107 ? -5.523 -8.560 13.378 1.00 97.38 107 LEU A N 1
ATOM 883 C CA . LEU A 1 107 ? -6.637 -8.504 14.333 1.00 97.38 107 LEU A CA 1
ATOM 884 C C . LEU A 1 107 ? -6.322 -9.210 15.663 1.00 97.38 107 LEU A C 1
ATOM 886 O O . LEU A 1 107 ? -6.813 -8.786 16.706 1.00 97.38 107 LEU A O 1
ATOM 890 N N . ASP A 1 108 ? -5.479 -10.245 15.638 1.00 97.25 108 ASP A N 1
ATOM 891 C CA . ASP A 1 108 ? -5.009 -10.958 16.835 1.00 97.25 108 ASP A CA 1
ATOM 892 C C . ASP A 1 108 ? -3.872 -10.222 17.579 1.00 97.25 108 ASP A C 1
ATOM 894 O O . ASP A 1 108 ? -3.440 -10.656 18.652 1.00 97.25 108 ASP A O 1
ATOM 898 N N . CYS A 1 109 ? -3.347 -9.133 17.012 1.00 94.88 109 CYS A N 1
ATOM 899 C CA . CYS A 1 109 ? -2.260 -8.353 17.595 1.00 94.88 109 CYS A CA 1
ATOM 900 C C . CYS A 1 109 ? -2.761 -7.406 18.699 1.00 94.88 109 CYS A C 1
ATOM 902 O O . CYS A 1 109 ? -3.942 -7.064 18.772 1.00 94.88 109 CYS A O 1
ATOM 904 N N . ASP A 1 110 ? -1.848 -6.917 19.540 1.00 95.56 110 ASP A N 1
ATOM 905 C CA . ASP A 1 110 ? -2.175 -5.826 20.455 1.00 95.56 110 ASP A CA 1
ATOM 906 C C . ASP A 1 110 ? -2.548 -4.570 19.646 1.00 95.56 110 ASP A C 1
ATOM 908 O O . ASP A 1 110 ? -1.858 -4.185 18.697 1.00 95.56 110 ASP A O 1
ATOM 912 N N . CYS A 1 111 ? -3.666 -3.937 20.017 1.00 95.62 111 CYS A N 1
ATOM 913 C CA . CYS A 1 111 ? -4.211 -2.762 19.333 1.00 95.62 111 CYS A CA 1
ATOM 914 C C . CYS A 1 111 ? -3.423 -1.489 19.697 1.00 95.62 111 CYS A C 1
ATOM 916 O O . CYS A 1 111 ? -3.943 -0.564 20.324 1.00 95.62 111 CYS A O 1
ATOM 918 N N . ASP A 1 112 ? -2.149 -1.453 19.318 1.00 95.56 112 ASP A N 1
ATOM 919 C CA . ASP A 1 112 ? -1.258 -0.309 19.457 1.00 95.56 112 ASP A CA 1
ATOM 920 C C . ASP A 1 112 ? -0.346 -0.153 18.231 1.00 95.56 112 ASP A C 1
ATOM 922 O O . ASP A 1 112 ? -0.041 -1.106 17.506 1.00 95.56 112 ASP A O 1
ATOM 926 N N . MET A 1 113 ? 0.119 1.078 18.013 1.00 95.81 113 MET A N 1
ATOM 927 C CA . MET A 1 113 ? 0.923 1.439 16.848 1.00 95.81 113 MET A CA 1
ATOM 928 C C . MET A 1 113 ? 2.193 0.591 16.716 1.00 95.81 113 MET A C 1
ATOM 930 O O . MET A 1 113 ? 2.550 0.205 15.603 1.00 95.81 113 MET 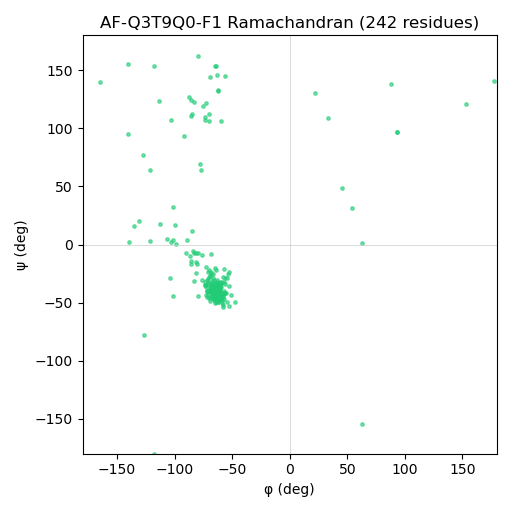A O 1
ATOM 934 N N . ALA A 1 114 ? 2.880 0.283 17.820 1.00 95.88 114 ALA A N 1
ATOM 935 C CA . ALA A 1 114 ? 4.165 -0.406 17.772 1.00 95.88 114 ALA A CA 1
ATOM 936 C C . ALA A 1 114 ? 3.997 -1.880 17.388 1.00 95.88 114 ALA A C 1
ATOM 938 O O . ALA A 1 114 ? 4.746 -2.370 16.537 1.00 95.88 114 ALA A O 1
ATOM 939 N N . SER A 1 115 ? 3.008 -2.560 17.967 1.00 96.25 115 SER A N 1
ATOM 940 C CA . SER A 1 115 ? 2.726 -3.974 17.706 1.00 96.25 115 SER A CA 1
ATOM 941 C C . SER A 1 115 ? 2.300 -4.203 16.256 1.00 96.25 115 SER A C 1
ATOM 943 O O . SER A 1 115 ? 2.927 -4.995 15.542 1.00 96.25 115 SER A O 1
ATOM 945 N N . VAL A 1 116 ? 1.336 -3.419 15.760 1.00 97.00 116 VAL A N 1
ATOM 946 C CA . VAL A 1 116 ? 0.855 -3.538 14.372 1.00 97.00 116 VAL A CA 1
ATOM 947 C C . VAL A 1 116 ? 1.939 -3.126 13.371 1.00 97.00 116 VAL A C 1
ATOM 949 O O . VAL A 1 116 ? 2.165 -3.820 12.376 1.00 97.00 116 VAL A O 1
ATOM 952 N N . HIS A 1 117 ? 2.685 -2.047 13.643 1.00 95.81 117 HIS A N 1
ATOM 953 C CA . HIS A 1 117 ? 3.799 -1.637 12.785 1.00 95.81 117 HIS A CA 1
ATOM 954 C C . HIS A 1 117 ? 4.891 -2.711 12.725 1.00 95.81 117 HIS A C 1
ATOM 956 O O . HIS A 1 117 ? 5.434 -2.975 11.648 1.00 95.81 117 HIS A O 1
ATOM 962 N N . HIS A 1 118 ? 5.241 -3.328 13.859 1.00 95.12 118 HIS A N 1
ATOM 963 C CA . HIS A 1 118 ? 6.251 -4.384 13.920 1.00 95.12 118 HIS A CA 1
ATOM 964 C C . HIS A 1 118 ? 5.840 -5.606 13.097 1.00 95.12 118 HIS A C 1
ATOM 966 O O . HIS A 1 118 ? 6.634 -6.077 12.277 1.00 95.12 118 HIS A O 1
ATOM 972 N N . LEU A 1 119 ? 4.598 -6.067 13.274 1.00 95.94 119 LEU A N 1
ATOM 973 C CA . LEU A 1 119 ? 4.033 -7.201 12.545 1.00 95.94 119 LEU A CA 1
ATOM 974 C C . LEU A 1 119 ? 4.046 -6.960 11.034 1.00 95.94 119 LEU A C 1
ATOM 976 O O . LEU A 1 119 ? 4.519 -7.806 10.273 1.00 95.94 119 LEU A O 1
ATOM 980 N N . LEU A 1 120 ? 3.538 -5.804 10.598 1.00 94.69 120 LEU A N 1
ATOM 981 C CA . LEU A 1 120 ? 3.428 -5.492 9.177 1.00 94.69 120 LEU A CA 1
ATOM 982 C C . LEU A 1 120 ? 4.803 -5.278 8.551 1.00 94.69 120 LEU A C 1
ATOM 984 O O . LEU A 1 120 ? 5.048 -5.801 7.472 1.00 94.69 120 LEU A O 1
ATOM 988 N N . SER A 1 121 ? 5.737 -4.617 9.242 1.00 92.19 121 SER A N 1
ATOM 989 C CA . SER A 1 121 ? 7.104 -4.389 8.738 1.00 92.19 121 SER A CA 1
ATOM 990 C C . SER A 1 121 ? 7.858 -5.678 8.382 1.00 92.19 121 SER A C 1
ATOM 992 O O . SER A 1 121 ? 8.808 -5.630 7.599 1.00 92.19 121 SER A O 1
ATOM 994 N N . GLN A 1 122 ? 7.449 -6.823 8.934 1.00 89.75 122 GLN A N 1
ATOM 995 C CA . GLN A 1 122 ? 8.005 -8.135 8.620 1.00 89.75 122 GLN A CA 1
ATOM 996 C C . GLN A 1 122 ? 7.056 -8.911 7.706 1.00 89.75 122 GLN A C 1
ATOM 998 O O . GLN A 1 122 ? 6.027 -9.413 8.148 1.00 89.75 122 GLN A O 1
ATOM 1003 N N . ILE A 1 123 ? 7.414 -9.047 6.426 1.00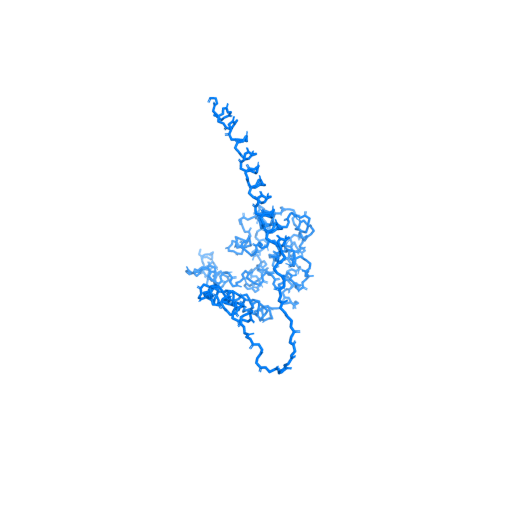 87.88 123 ILE A N 1
ATOM 1004 C CA . ILE A 1 123 ? 6.628 -9.842 5.477 1.00 87.88 123 ILE A CA 1
ATOM 1005 C C . ILE A 1 123 ? 7.080 -11.317 5.538 1.00 87.88 123 ILE A C 1
ATOM 1007 O O . ILE A 1 123 ? 8.278 -11.588 5.371 1.00 87.88 123 ILE A O 1
ATOM 1011 N N . PRO A 1 124 ? 6.149 -12.274 5.735 1.00 88.94 124 PRO A N 1
ATOM 1012 C CA . PRO A 1 124 ? 6.436 -13.703 5.630 1.00 88.94 124 PRO A CA 1
ATOM 1013 C C . PRO A 1 124 ? 7.025 -14.066 4.260 1.00 88.94 124 PRO A C 1
ATOM 1015 O O . PRO A 1 124 ? 6.672 -13.480 3.238 1.00 88.94 124 PRO A O 1
ATOM 1018 N N . GLN A 1 125 ? 7.944 -15.028 4.222 1.00 84.62 125 GLN A N 1
ATOM 1019 C CA . GLN A 1 125 ? 8.663 -15.372 2.984 1.00 84.62 125 GLN A CA 1
ATOM 1020 C C . GLN A 1 125 ? 7.911 -16.385 2.107 1.00 84.62 125 GLN A C 1
ATOM 1022 O O . GLN A 1 125 ? 8.211 -16.531 0.925 1.00 84.62 125 GLN A O 1
ATOM 1027 N N . ASP A 1 126 ? 6.933 -17.082 2.674 1.00 86.81 126 ASP A N 1
ATOM 1028 C CA . ASP A 1 126 ? 6.143 -18.153 2.068 1.00 86.81 126 ASP A CA 1
ATOM 1029 C C . ASP A 1 126 ? 4.751 -17.680 1.615 1.00 86.81 126 ASP A C 1
ATOM 1031 O O . ASP A 1 126 ? 3.777 -18.435 1.617 1.00 86.81 126 ASP A O 1
ATOM 1035 N N . LEU A 1 127 ? 4.648 -16.418 1.189 1.00 90.62 127 LEU A N 1
ATOM 1036 C CA . LEU A 1 127 ? 3.400 -15.872 0.665 1.00 90.62 127 LEU A CA 1
ATOM 1037 C C . LEU A 1 127 ? 3.023 -16.491 -0.695 1.00 90.62 127 LEU A C 1
ATOM 1039 O O . LEU A 1 127 ? 3.886 -16.713 -1.548 1.00 90.62 127 LEU A O 1
ATOM 1043 N N . PRO A 1 128 ? 1.722 -16.702 -0.969 1.00 94.88 128 PRO A N 1
ATOM 1044 C CA . PRO A 1 128 ? 1.252 -17.224 -2.250 1.00 94.88 128 PRO A CA 1
ATOM 1045 C C . PRO A 1 128 ? 1.253 -16.131 -3.337 1.00 94.88 128 PRO A C 1
ATOM 1047 O O . PRO A 1 128 ? 0.194 -15.686 -3.781 1.00 94.88 128 PRO A O 1
ATOM 1050 N N . TYR A 1 129 ? 2.439 -15.686 -3.774 1.00 93.00 129 TYR A N 1
ATOM 1051 C CA . TYR A 1 129 ? 2.628 -14.503 -4.631 1.00 93.00 129 TYR A CA 1
ATOM 1052 C C . TYR A 1 129 ? 1.753 -14.482 -5.886 1.00 93.00 129 TYR A C 1
ATOM 1054 O O . TYR A 1 129 ? 1.165 -13.450 -6.178 1.00 93.00 129 TYR A O 1
ATOM 1062 N N . GLU A 1 130 ? 1.617 -15.596 -6.609 1.00 95.31 130 GLU A N 1
ATOM 1063 C CA . GLU A 1 130 ? 0.778 -15.646 -7.818 1.00 95.31 130 GLU A CA 1
ATOM 1064 C C . GLU A 1 130 ? -0.695 -15.345 -7.504 1.00 95.31 130 GLU A C 1
ATOM 1066 O O . GLU A 1 130 ? -1.330 -14.552 -8.195 1.00 95.31 130 GLU A O 1
ATOM 1071 N N . THR A 1 131 ? -1.217 -15.894 -6.405 1.00 97.00 131 THR A N 1
ATOM 1072 C CA . THR A 1 131 ? -2.576 -15.603 -5.931 1.00 97.00 131 THR A CA 1
ATOM 1073 C C . THR A 1 131 ? -2.714 -14.142 -5.512 1.00 97.00 131 THR A C 1
ATOM 1075 O O . THR A 1 131 ? -3.722 -13.507 -5.821 1.00 97.00 131 THR A O 1
ATOM 1078 N N . LEU A 1 132 ? -1.709 -13.589 -4.821 1.00 97.19 132 LEU A N 1
ATOM 1079 C CA . LEU A 1 132 ? -1.718 -12.185 -4.401 1.00 97.19 132 LEU A CA 1
ATOM 1080 C C . LEU A 1 132 ? -1.637 -11.230 -5.605 1.00 97.19 132 LEU A C 1
ATOM 1082 O O . LEU A 1 132 ? -2.320 -10.211 -5.619 1.00 97.19 132 LEU A O 1
ATOM 1086 N N . ILE A 1 133 ? -0.867 -11.577 -6.640 1.00 97.44 133 ILE A N 1
ATOM 1087 C CA . ILE A 1 133 ? -0.788 -10.828 -7.902 1.00 97.44 133 ILE A CA 1
ATOM 1088 C C . ILE A 1 133 ? -2.155 -10.810 -8.594 1.00 97.44 133 ILE A C 1
ATOM 1090 O O . ILE A 1 133 ? -2.616 -9.740 -8.993 1.00 97.44 133 ILE A O 1
ATOM 1094 N N . SER A 1 134 ? -2.831 -11.961 -8.697 1.00 97.81 134 SER A N 1
ATOM 1095 C CA . SER A 1 134 ? -4.186 -12.026 -9.260 1.00 97.81 134 SER A CA 1
ATOM 1096 C C . SER A 1 134 ? -5.166 -11.157 -8.473 1.00 97.81 134 SER A C 1
ATOM 1098 O O . SER A 1 134 ? -5.829 -10.307 -9.061 1.00 97.81 134 SER A O 1
ATOM 1100 N N . ARG A 1 135 ? -5.179 -11.282 -7.139 1.00 97.88 135 ARG A N 1
ATOM 1101 C CA . ARG A 1 135 ? -6.044 -10.472 -6.267 1.00 97.88 135 ARG A CA 1
ATOM 1102 C C . ARG A 1 135 ? -5.766 -8.975 -6.385 1.00 97.88 135 ARG A C 1
ATOM 1104 O O . ARG A 1 135 ? -6.705 -8.191 -6.343 1.00 97.88 135 ARG A O 1
ATOM 1111 N N . ALA A 1 136 ? -4.508 -8.565 -6.549 1.00 98.00 136 ALA A N 1
ATOM 1112 C CA . ALA A 1 136 ? -4.164 -7.156 -6.737 1.00 98.00 136 ALA A CA 1
ATOM 1113 C C . ALA A 1 136 ? -4.738 -6.609 -8.053 1.00 98.00 136 ALA A C 1
ATOM 1115 O O . ALA A 1 136 ? -5.252 -5.492 -8.084 1.00 98.00 136 ALA A O 1
ATOM 1116 N N . GLY A 1 137 ? -4.711 -7.417 -9.119 1.00 97.06 137 GLY A N 1
ATOM 1117 C CA . GLY A 1 137 ? -5.388 -7.103 -10.377 1.00 97.06 137 GLY A CA 1
ATOM 1118 C C . GLY A 1 137 ? -6.907 -6.988 -10.215 1.00 97.06 137 GLY A C 1
ATOM 1119 O O . GLY A 1 137 ? -7.492 -6.007 -10.671 1.00 97.06 137 GLY A O 1
ATOM 1120 N N . ASP A 1 138 ? -7.534 -7.936 -9.516 1.00 97.12 138 ASP A N 1
ATOM 1121 C CA . ASP A 1 138 ? -8.980 -7.915 -9.252 1.00 97.12 138 ASP A CA 1
ATOM 1122 C C . ASP A 1 138 ? -9.391 -6.675 -8.447 1.00 97.12 138 ASP A C 1
ATOM 1124 O O . ASP A 1 138 ? -10.418 -6.055 -8.729 1.00 97.12 138 ASP A O 1
ATOM 1128 N N . LEU A 1 139 ? -8.578 -6.296 -7.459 1.00 96.50 139 LEU A N 1
ATOM 1129 C CA . LEU A 1 139 ? -8.809 -5.138 -6.603 1.00 96.50 139 LEU A CA 1
ATOM 1130 C C . LEU A 1 139 ? -8.668 -3.824 -7.374 1.00 96.50 139 LEU A C 1
ATOM 1132 O O . LEU A 1 139 ? -9.471 -2.915 -7.196 1.00 96.50 139 LEU A O 1
ATOM 1136 N N . PHE A 1 140 ? -7.698 -3.752 -8.288 1.00 96.50 140 PHE A N 1
ATOM 1137 C CA . PHE A 1 140 ? -7.524 -2.611 -9.186 1.00 96.50 140 PHE A CA 1
ATOM 1138 C C . PHE A 1 140 ? -8.726 -2.407 -10.117 1.00 96.50 140 PHE A C 1
ATOM 1140 O O . PHE A 1 140 ? -9.092 -1.272 -10.415 1.00 96.50 140 PHE A O 1
ATOM 1147 N N . VAL A 1 141 ? -9.336 -3.496 -10.593 1.00 95.75 141 VAL A N 1
ATOM 1148 C CA . VAL A 1 141 ? -10.533 -3.427 -11.446 1.00 95.75 141 VAL A CA 1
ATOM 1149 C C . VAL A 1 141 ? -11.764 -3.008 -10.642 1.00 95.75 141 VAL A C 1
ATOM 1151 O O . VAL A 1 141 ? -12.569 -2.229 -11.145 1.00 95.75 141 VAL A O 1
ATOM 1154 N N . GLN A 1 142 ? -11.910 -3.518 -9.417 1.00 94.38 142 GLN A N 1
ATOM 1155 C CA . GLN A 1 142 ? -13.045 -3.207 -8.542 1.00 94.38 142 GLN A CA 1
ATOM 1156 C C . GLN A 1 142 ? -13.006 -1.771 -8.015 1.00 94.38 142 GLN A C 1
ATOM 1158 O O . GLN A 1 142 ? -14.045 -1.121 -7.973 1.00 94.38 142 GLN A O 1
ATOM 1163 N N . PHE A 1 143 ? -11.820 -1.275 -7.659 1.00 93.81 143 PHE A N 1
ATOM 1164 C CA . PHE A 1 143 ? -11.629 0.042 -7.055 1.00 93.81 143 PHE A CA 1
ATOM 1165 C C . PHE A 1 143 ? -10.571 0.822 -7.837 1.00 93.81 143 PHE A C 1
ATOM 1167 O O . PHE A 1 143 ? -9.420 0.896 -7.411 1.00 93.81 143 PHE A O 1
ATOM 1174 N N . PRO A 1 144 ? -10.908 1.383 -9.011 1.00 92.75 144 PRO A N 1
ATOM 1175 C CA . PRO A 1 144 ? -9.932 2.071 -9.841 1.00 92.75 144 PRO A CA 1
ATOM 1176 C C . PRO A 1 144 ? -9.392 3.340 -9.152 1.00 92.75 144 PRO A C 1
ATOM 1178 O O . PRO A 1 144 ? -10.108 4.000 -8.392 1.00 92.75 144 PRO A O 1
ATOM 1181 N N . PRO A 1 145 ? -8.160 3.786 -9.480 1.00 88.69 145 PRO A N 1
ATOM 1182 C CA . PRO A 1 145 ? -7.526 4.930 -8.818 1.00 88.69 145 PRO A CA 1
ATOM 1183 C C . PRO A 1 145 ? -8.332 6.235 -8.820 1.00 88.69 145 PRO A C 1
ATOM 1185 O O . PRO A 1 145 ? -8.185 7.052 -7.915 1.00 88.69 145 PRO A O 1
ATOM 1188 N N . SER A 1 146 ? -9.176 6.453 -9.831 1.00 86.12 146 SER A N 1
ATOM 1189 C CA . SER A 1 146 ? -10.042 7.632 -9.920 1.00 86.12 146 SER A CA 1
ATOM 1190 C C . SER A 1 146 ? -11.068 7.706 -8.790 1.00 86.12 146 SER A C 1
ATOM 1192 O O . SER A 1 146 ? -11.398 8.799 -8.336 1.00 86.12 146 SER A O 1
ATOM 1194 N N . GLU A 1 147 ? -11.571 6.557 -8.339 1.00 83.44 147 GLU A N 1
ATOM 1195 C CA . GLU A 1 147 ? -12.547 6.478 -7.251 1.00 83.44 147 GLU A CA 1
ATOM 1196 C C . GLU A 1 147 ? -11.847 6.614 -5.900 1.00 83.44 147 GLU A C 1
ATOM 1198 O O . GLU A 1 147 ? -12.244 7.449 -5.084 1.00 83.44 147 GLU A O 1
ATOM 1203 N N . LEU A 1 148 ? -10.720 5.918 -5.729 1.00 81.31 148 LEU A N 1
ATOM 1204 C CA . LEU A 1 148 ? -9.893 6.013 -4.525 1.00 81.31 148 LEU A CA 1
ATOM 1205 C C . LEU A 1 148 ? -9.351 7.428 -4.286 1.00 81.31 148 LEU A C 1
ATOM 1207 O O . LEU A 1 148 ? -9.258 7.864 -3.144 1.00 81.31 148 LEU A O 1
ATOM 1211 N N . ALA A 1 149 ? -9.020 8.182 -5.341 1.00 83.19 149 ALA A N 1
ATOM 1212 C CA . ALA A 1 149 ? -8.594 9.583 -5.225 1.00 83.19 149 ALA A CA 1
ATOM 1213 C C . ALA A 1 149 ? -9.657 10.472 -4.587 1.00 83.19 149 ALA A C 1
ATOM 1215 O O . ALA A 1 149 ? -9.322 11.359 -3.803 1.00 83.19 149 ALA A O 1
ATOM 1216 N N . ARG A 1 150 ? -10.933 10.215 -4.877 1.00 82.50 150 ARG A N 1
ATOM 1217 C CA . ARG A 1 150 ? -12.040 10.954 -4.274 1.00 82.50 150 ARG A CA 1
ATOM 1218 C C . ARG A 1 150 ? -12.204 10.600 -2.795 1.00 82.50 150 ARG A C 1
ATOM 1220 O O . ARG A 1 150 ? -12.409 11.497 -1.985 1.00 82.50 150 ARG A O 1
ATOM 1227 N N . GLU A 1 151 ? -12.096 9.321 -2.445 1.00 81.19 151 GLU A N 1
ATOM 1228 C CA . GLU A 1 151 ? -12.239 8.849 -1.059 1.00 81.19 151 GLU A CA 1
ATOM 1229 C C . GLU A 1 151 ? -11.063 9.277 -0.177 1.00 81.19 151 GLU A C 1
ATOM 1231 O O . GLU A 1 151 ? -11.272 9.857 0.888 1.00 81.19 151 GLU A O 1
ATOM 1236 N N . ALA A 1 152 ? -9.830 9.108 -0.658 1.00 79.50 152 ALA A N 1
ATOM 1237 C CA . ALA A 1 152 ? -8.630 9.552 0.046 1.00 79.50 152 ALA A CA 1
ATOM 1238 C C . ALA A 1 152 ? -8.623 11.076 0.268 1.00 79.50 152 ALA A C 1
ATOM 1240 O O . ALA A 1 152 ? -8.183 11.549 1.317 1.00 79.50 152 ALA A O 1
ATOM 1241 N N . ALA A 1 153 ? -9.125 11.859 -0.696 1.00 80.56 153 ALA A N 1
ATOM 1242 C CA . ALA A 1 153 ? -9.283 13.302 -0.529 1.00 80.56 153 ALA A CA 1
ATOM 1243 C C . ALA A 1 153 ? -10.330 13.643 0.545 1.00 80.56 153 ALA A C 1
ATOM 1245 O O . ALA A 1 153 ? -10.062 14.480 1.405 1.00 80.56 153 ALA A O 1
ATOM 1246 N N . ALA A 1 154 ? -11.480 12.962 0.544 1.00 79.94 154 ALA A N 1
ATOM 1247 C CA . ALA A 1 154 ? -12.534 13.178 1.535 1.00 79.94 154 ALA A CA 1
ATOM 1248 C C . ALA A 1 154 ? -12.070 12.853 2.968 1.00 79.94 154 ALA A C 1
ATOM 1250 O O . ALA A 1 154 ? -12.342 13.623 3.890 1.00 79.94 154 ALA A O 1
ATOM 1251 N N . GLN A 1 155 ? -11.323 11.758 3.153 1.00 75.81 155 GLN A N 1
ATOM 1252 C CA . GLN A 1 155 ? -10.749 11.388 4.453 1.00 75.81 155 GLN A CA 1
ATOM 1253 C C . GLN A 1 155 ? -9.740 12.440 4.946 1.00 75.81 155 GLN A C 1
ATOM 1255 O O . GLN A 1 155 ? -9.835 12.914 6.078 1.00 75.81 155 GLN A O 1
ATOM 1260 N N . GLN A 1 156 ? -8.832 12.894 4.075 1.00 75.25 156 GLN A N 1
ATOM 1261 C CA . GLN A 1 156 ? -7.856 13.935 4.426 1.00 75.25 156 GLN A CA 1
ATOM 1262 C C . GLN A 1 156 ? -8.513 15.277 4.767 1.00 75.25 156 GLN A C 1
ATOM 1264 O O . GLN A 1 156 ? -8.038 15.999 5.646 1.00 75.25 156 GLN A O 1
ATOM 1269 N N . GLU A 1 157 ? -9.583 15.650 4.065 1.00 78.44 157 GLU A N 1
ATOM 1270 C CA . GLU A 1 157 ? -10.348 16.856 4.381 1.00 78.44 157 GLU A CA 1
ATOM 1271 C C . GLU A 1 157 ? -11.010 16.748 5.757 1.00 78.44 157 GLU A C 1
ATOM 1273 O O . GLU A 1 157 ? -10.877 17.674 6.559 1.00 78.44 157 GLU A O 1
ATOM 1278 N N . ALA A 1 158 ? -11.633 15.608 6.072 1.00 77.12 15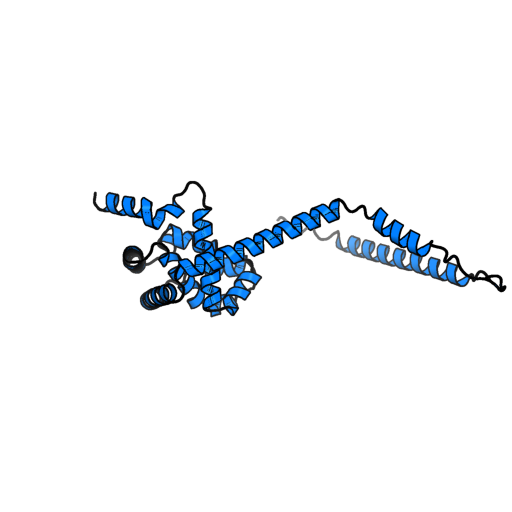8 ALA A N 1
ATOM 1279 C CA . ALA A 1 158 ? -12.252 15.370 7.374 1.00 77.12 158 ALA A CA 1
ATOM 1280 C C . ALA A 1 158 ? -11.238 15.485 8.528 1.00 77.12 158 ALA A C 1
ATOM 1282 O O . ALA A 1 158 ? -11.494 16.189 9.510 1.00 77.12 158 ALA A O 1
ATOM 1283 N N . GLU A 1 159 ? -10.057 14.877 8.386 1.00 76.12 159 GLU A N 1
ATOM 1284 C CA . GLU A 1 159 ? -8.971 14.971 9.370 1.00 76.12 159 GLU A CA 1
ATOM 1285 C 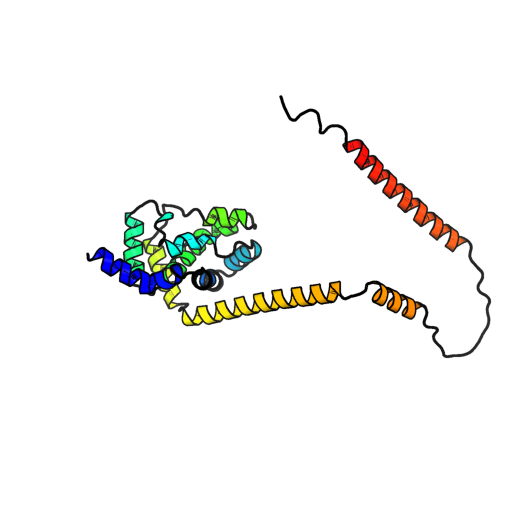C . GLU A 1 159 ? -8.465 16.408 9.545 1.00 76.12 159 GLU A C 1
ATOM 1287 O O . GLU A 1 159 ? -8.284 16.888 10.668 1.00 76.12 159 GLU A O 1
ATOM 1292 N N . ARG A 1 160 ? -8.270 17.139 8.439 1.00 76.38 160 ARG A N 1
ATOM 1293 C CA . ARG A 1 160 ? -7.834 18.545 8.476 1.00 76.38 160 ARG A CA 1
ATOM 1294 C C . ARG A 1 160 ? -8.864 19.432 9.164 1.00 76.38 160 ARG A C 1
ATOM 1296 O O . ARG A 1 160 ? -8.485 20.286 9.969 1.00 76.38 160 ARG A O 1
ATOM 1303 N N . THR A 1 161 ? -10.151 19.236 8.882 1.00 75.25 161 THR A N 1
ATOM 1304 C CA . THR A 1 161 ? -11.236 19.973 9.541 1.00 75.25 161 THR A CA 1
ATOM 1305 C C . THR A 1 161 ? -11.290 19.655 11.033 1.00 75.25 161 THR A C 1
ATOM 1307 O O . THR A 1 161 ? -11.406 20.582 11.840 1.00 75.25 161 THR A O 1
ATOM 1310 N N . ALA A 1 162 ? -11.137 18.387 11.426 1.00 72.44 162 ALA A N 1
ATOM 1311 C CA . ALA A 1 162 ? -11.086 17.989 12.832 1.00 72.44 162 ALA A CA 1
ATOM 1312 C C . ALA A 1 162 ? -9.895 18.634 13.565 1.00 72.44 162 ALA A C 1
ATOM 1314 O O . ALA A 1 162 ? -10.072 19.255 14.616 1.00 72.44 162 ALA A O 1
ATOM 1315 N N . ALA A 1 163 ? -8.698 18.585 12.971 1.00 74.44 163 ALA A N 1
ATOM 1316 C CA . ALA A 1 163 ? -7.491 19.182 13.540 1.00 74.44 163 ALA A CA 1
ATOM 1317 C C . ALA A 1 163 ? -7.574 20.716 13.647 1.00 74.44 163 ALA A C 1
ATOM 1319 O O . ALA A 1 163 ? -7.116 21.293 14.636 1.00 74.44 163 ALA A O 1
ATOM 1320 N N . SER A 1 164 ? -8.173 21.390 12.656 1.00 78.31 164 SER A N 1
ATOM 1321 C CA . SER A 1 164 ? -8.430 22.837 12.721 1.00 78.31 164 SER A CA 1
ATOM 1322 C C . SER A 1 164 ? -9.410 23.170 13.840 1.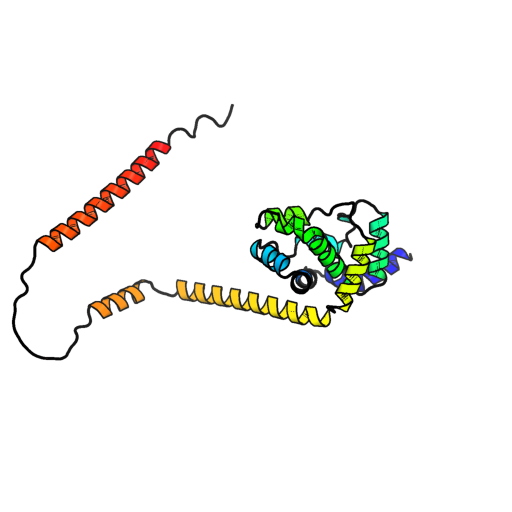00 78.31 164 SER A C 1
ATOM 1324 O O . SER A 1 164 ? -9.127 24.037 14.657 1.00 78.31 164 SER A O 1
ATOM 1326 N N . THR A 1 165 ? -10.519 22.430 13.931 1.00 77.25 165 THR A N 1
ATOM 1327 C CA . THR A 1 165 ? -11.546 22.649 14.960 1.00 77.25 165 THR A CA 1
ATOM 1328 C C . THR A 1 165 ? -10.971 22.471 16.365 1.00 77.25 165 THR A C 1
ATOM 1330 O O . THR A 1 165 ? -11.281 23.254 17.261 1.00 77.25 165 THR A O 1
ATOM 1333 N N . PHE A 1 166 ? -10.094 21.481 16.562 1.00 81.62 166 PHE A N 1
ATOM 1334 C CA . PHE A 1 166 ? -9.399 21.288 17.834 1.00 81.62 166 PHE A CA 1
ATOM 1335 C C . PHE A 1 166 ? -8.483 22.470 18.174 1.00 81.62 166 PHE A C 1
ATOM 1337 O O . PHE A 1 166 ? -8.548 22.986 19.287 1.00 81.62 166 PHE A O 1
ATOM 1344 N N . LYS A 1 167 ? -7.679 22.949 17.215 1.00 75.94 167 LYS A N 1
ATOM 1345 C CA . LYS A 1 167 ? -6.826 24.133 17.414 1.00 75.94 167 LYS A CA 1
ATOM 1346 C C . LYS A 1 167 ? -7.642 25.386 17.718 1.00 75.94 167 LYS A C 1
ATOM 1348 O O . LYS A 1 167 ? -7.277 26.148 18.608 1.00 75.94 167 LYS A O 1
ATOM 1353 N N . ASP A 1 168 ? -8.757 25.584 17.023 1.00 80.38 168 ASP A N 1
ATOM 1354 C CA . ASP A 1 168 ? -9.668 26.702 17.271 1.00 80.38 168 ASP A CA 1
ATOM 1355 C C . ASP A 1 168 ? -10.286 26.611 18.672 1.00 80.38 168 ASP A C 1
ATOM 1357 O O . ASP A 1 168 ? -10.386 27.616 19.380 1.00 80.38 168 ASP A O 1
ATOM 1361 N N . PHE A 1 169 ? -10.636 25.401 19.118 1.00 77.50 169 PHE A N 1
ATOM 1362 C CA . PHE A 1 169 ? -11.115 25.155 20.476 1.00 77.50 169 PHE A CA 1
ATOM 1363 C C . PHE A 1 169 ? -10.030 25.406 21.532 1.00 77.50 169 PHE A C 1
ATOM 1365 O O . PHE A 1 169 ? -10.292 26.053 22.545 1.00 77.50 169 PHE A O 1
ATOM 1372 N N . GLU A 1 170 ? -8.801 24.952 21.299 1.00 82.31 170 GLU A N 1
ATOM 1373 C CA . GLU A 1 170 ? -7.657 25.188 22.182 1.00 82.31 170 GLU A CA 1
ATOM 1374 C C . GLU A 1 170 ? -7.357 26.694 22.308 1.00 82.31 170 GLU A C 1
ATOM 1376 O O . GLU A 1 170 ? -7.237 27.225 23.419 1.00 82.31 170 GLU A O 1
ATOM 1381 N N . LEU A 1 171 ? -7.355 27.423 21.188 1.00 82.56 171 LEU A N 1
ATOM 1382 C CA . LEU A 1 171 ? -7.230 28.883 21.156 1.00 82.56 171 LEU A CA 1
ATOM 1383 C C . LEU A 1 171 ? -8.389 29.580 21.886 1.00 82.56 171 LEU A C 1
ATOM 1385 O O . LEU A 1 171 ? -8.165 30.523 22.646 1.00 82.56 171 LEU A O 1
ATOM 1389 N N . ALA A 1 172 ? -9.626 29.109 21.719 1.00 80.62 172 ALA A N 1
ATOM 1390 C CA . ALA A 1 172 ? -10.773 29.646 22.447 1.00 80.62 172 ALA A CA 1
ATOM 1391 C C . ALA A 1 172 ? -10.661 29.387 23.960 1.00 80.62 172 ALA A C 1
ATOM 1393 O O . ALA A 1 172 ? -10.941 30.281 24.761 1.00 80.62 172 ALA A O 1
ATOM 1394 N N . SER A 1 173 ? -10.199 28.199 24.359 1.00 75.31 173 SER A N 1
ATOM 1395 C CA . SER A 1 173 ? -10.033 27.806 25.763 1.00 75.31 173 SER A CA 1
ATOM 1396 C C . SER A 1 173 ? -8.936 28.609 26.471 1.00 75.31 173 SER A C 1
ATOM 1398 O O . SER A 1 173 ? -9.121 29.040 27.608 1.00 75.31 173 SER A O 1
ATOM 1400 N N . THR A 1 174 ? -7.829 28.900 25.780 1.00 74.06 174 THR A N 1
ATOM 1401 C CA . THR A 1 174 ? -6.724 29.719 26.307 1.00 74.06 174 THR A CA 1
ATOM 1402 C C . THR A 1 174 ? -7.102 31.197 26.423 1.00 74.06 174 THR A C 1
ATOM 1404 O O . THR A 1 174 ? -6.626 31.892 27.322 1.00 74.06 174 THR A O 1
ATOM 1407 N N . GLN A 1 175 ? -8.006 31.686 25.569 1.00 71.56 175 GLN A N 1
ATOM 1408 C CA . GLN A 1 175 ? -8.567 33.040 25.666 1.00 71.56 175 GLN A CA 1
ATOM 1409 C C . GLN A 1 175 ? -9.699 33.154 26.699 1.00 71.56 175 GLN A C 1
ATOM 1411 O O . GLN A 1 175 ? -10.050 34.261 27.129 1.00 71.56 175 GLN A O 1
ATOM 1416 N N . GLN A 1 176 ? -10.272 32.031 27.133 1.00 62.59 176 GLN A N 1
ATOM 1417 C CA . GLN A 1 176 ? -11.346 32.007 28.113 1.00 62.59 176 GLN A CA 1
ATOM 1418 C C . GLN A 1 176 ? -10.783 32.317 29.508 1.00 62.59 176 GLN A C 1
ATOM 1420 O O . GLN A 1 176 ? -10.134 31.489 30.137 1.00 62.59 176 GLN A O 1
ATOM 1425 N N . ARG A 1 177 ? -11.048 33.519 30.042 1.00 62.72 177 ARG A N 1
ATOM 1426 C CA . ARG A 1 177 ? -10.711 33.833 31.443 1.00 62.72 177 ARG A CA 1
ATOM 1427 C C . ARG A 1 177 ? -11.645 33.043 32.374 1.00 62.72 177 ARG A C 1
ATOM 1429 O O . ARG A 1 177 ? -12.835 33.381 32.419 1.00 62.72 177 ARG A O 1
ATOM 1436 N N . PRO A 1 178 ? -11.160 32.052 33.150 1.00 59.69 178 PRO A N 1
ATOM 1437 C CA . PRO A 1 178 ? -12.008 31.222 34.020 1.00 59.69 178 PRO A CA 1
ATOM 1438 C C . PRO A 1 178 ? -12.800 32.061 35.038 1.00 59.69 178 PRO A C 1
ATOM 1440 O O . PRO A 1 178 ? -13.938 31.735 35.390 1.00 59.69 178 PRO A O 1
ATOM 1443 N N . ASP A 1 179 ? -12.256 33.223 35.406 1.00 61.25 179 ASP A N 1
ATOM 1444 C CA . ASP A 1 179 ? -12.891 34.209 36.274 1.00 61.25 179 ASP A CA 1
ATOM 1445 C C . ASP A 1 179 ? -14.219 34.735 35.726 1.00 61.25 179 ASP A C 1
ATOM 1447 O O . ASP A 1 179 ? -15.124 35.022 36.502 1.00 61.25 179 ASP A O 1
ATOM 1451 N N . MET A 1 180 ? -14.384 34.872 34.406 1.00 63.91 180 MET A N 1
ATOM 1452 C CA . MET A 1 180 ? -15.614 35.428 33.829 1.00 63.91 180 MET A CA 1
ATOM 1453 C C . MET A 1 180 ? -16.792 34.464 33.951 1.00 63.91 180 MET A C 1
ATOM 1455 O O . MET A 1 180 ? -17.892 34.898 34.298 1.00 63.91 180 MET A O 1
ATOM 1459 N N . VAL A 1 181 ? -16.555 33.166 33.739 1.00 63.47 181 VAL A N 1
ATOM 1460 C CA . VAL A 1 181 ? -17.575 32.116 33.886 1.00 63.47 181 VAL A CA 1
ATOM 1461 C C . VAL A 1 181 ? -17.963 31.961 35.357 1.00 63.47 181 VAL A C 1
ATOM 1463 O O . VAL A 1 181 ? -19.151 31.934 35.690 1.00 63.47 181 VAL A O 1
ATOM 1466 N N . LEU A 1 182 ? -16.976 31.946 36.261 1.00 61.53 182 LEU A N 1
ATOM 1467 C CA . LEU A 1 182 ? -17.220 31.908 37.705 1.00 61.53 182 LEU A CA 1
ATOM 1468 C C . LEU A 1 182 ? -17.961 33.161 38.185 1.00 61.53 182 LEU A C 1
ATOM 1470 O O . LEU A 1 182 ? -18.922 33.048 38.942 1.00 61.53 182 LEU A O 1
ATOM 1474 N N . ARG A 1 183 ? -17.596 34.350 37.694 1.00 62.94 183 ARG A N 1
ATOM 1475 C CA . ARG A 1 183 ? -18.231 35.630 38.053 1.00 62.94 183 ARG A CA 1
ATOM 1476 C C . ARG A 1 183 ? -19.633 35.776 37.463 1.00 62.94 183 ARG A C 1
ATOM 1478 O O . ARG A 1 183 ? -20.477 36.390 38.111 1.00 62.94 183 ARG A O 1
ATOM 1485 N N . GLN A 1 184 ? -19.917 35.189 36.297 1.00 63.84 184 GLN A N 1
ATOM 1486 C CA . GLN A 1 184 ? -21.280 35.059 35.762 1.00 63.84 184 GLN A CA 1
ATOM 1487 C C . GLN A 1 184 ? -22.137 34.125 36.620 1.00 63.84 184 GLN A C 1
ATOM 1489 O O . GLN A 1 184 ? -23.254 34.503 36.969 1.00 63.84 184 GLN A O 1
ATOM 1494 N N . ARG A 1 185 ? -21.616 32.958 37.030 1.00 62.22 185 ARG A N 1
ATOM 1495 C CA . ARG A 1 185 ? -22.321 32.048 37.955 1.00 62.22 185 ARG A CA 1
ATOM 1496 C C . ARG A 1 185 ? -22.567 32.703 39.318 1.00 62.22 185 ARG A C 1
ATOM 1498 O O . ARG A 1 185 ? -23.673 32.621 39.845 1.00 62.22 185 ARG A O 1
ATOM 1505 N N . PHE A 1 186 ? -21.586 33.439 39.841 1.00 58.84 186 PHE A N 1
ATOM 1506 C CA . PHE A 1 186 ? -21.725 34.209 41.081 1.00 58.84 186 PHE A CA 1
ATOM 1507 C C . PHE A 1 186 ? -22.724 35.369 40.939 1.00 58.84 186 PHE A C 1
ATOM 1509 O O . PHE A 1 186 ? -23.506 35.621 41.850 1.00 58.84 186 PHE A O 1
ATOM 1516 N N . ARG A 1 187 ? -22.768 36.051 39.784 1.00 59.75 187 ARG A N 1
ATOM 1517 C CA . ARG A 1 187 ? -23.801 37.059 39.475 1.00 59.75 187 ARG A CA 1
ATOM 1518 C C . ARG A 1 187 ? -25.195 36.454 39.336 1.00 59.75 187 ARG A C 1
ATOM 1520 O O . ARG A 1 187 ? -26.150 37.118 39.715 1.00 59.75 187 ARG A O 1
ATOM 1527 N N . GLY A 1 188 ? -25.316 35.233 38.816 1.00 59.19 188 GLY A N 1
ATOM 1528 C CA . GLY A 1 188 ? -26.578 34.490 38.778 1.00 59.19 188 GLY A CA 1
ATOM 1529 C C . GLY A 1 188 ? -27.091 34.156 40.180 1.00 59.19 188 GLY A C 1
ATOM 1530 O O . GLY A 1 188 ? -28.269 34.346 40.452 1.00 59.19 188 GLY A O 1
ATOM 1531 N N . LEU A 1 189 ? -26.189 33.770 41.089 1.00 56.81 189 LEU A N 1
ATOM 1532 C CA . LEU A 1 189 ? -26.486 33.550 42.512 1.00 56.81 189 LEU A CA 1
ATOM 1533 C C . LEU A 1 189 ? -26.796 34.844 43.287 1.00 56.81 189 LEU A C 1
ATOM 1535 O O . LEU A 1 189 ? -27.504 34.800 44.287 1.00 56.81 189 LEU A O 1
ATOM 1539 N N . LEU A 1 190 ? -26.268 35.990 42.846 1.00 51.84 190 LEU A N 1
ATOM 1540 C CA . LEU A 1 190 ? -26.445 37.298 43.492 1.00 51.84 190 LEU A CA 1
ATOM 1541 C C . LEU A 1 190 ? -27.530 38.172 42.857 1.00 51.84 190 LEU A C 1
ATOM 1543 O O . LEU A 1 190 ? -27.719 39.302 43.305 1.00 51.84 190 LEU A O 1
ATOM 1547 N N . ARG A 1 191 ? -28.223 37.707 41.813 1.00 43.97 191 ARG A N 1
ATOM 1548 C CA . ARG A 1 191 ? -29.305 38.466 41.182 1.00 43.97 191 ARG A CA 1
ATOM 1549 C C . ARG A 1 191 ? -30.525 38.432 42.113 1.00 43.97 191 ARG A C 1
ATOM 1551 O O . ARG A 1 191 ? -31.135 37.375 42.239 1.00 43.97 191 ARG A O 1
ATOM 1558 N N . PRO A 1 192 ? -30.914 39.549 42.754 1.00 47.69 192 PRO A N 1
ATOM 1559 C CA . PRO A 1 192 ? -32.149 39.588 43.517 1.00 47.69 192 PRO A CA 1
ATOM 1560 C C . PRO A 1 192 ? -33.296 39.600 42.506 1.00 47.69 192 PRO A C 1
ATOM 1562 O O . PRO A 1 192 ? -33.359 40.478 41.640 1.00 47.69 192 PRO A O 1
ATOM 1565 N N . GLU A 1 193 ? -34.192 38.622 42.584 1.00 43.31 193 GLU A N 1
ATOM 1566 C CA . GLU A 1 193 ? -35.484 38.691 41.909 1.00 43.31 193 GLU A CA 1
ATOM 1567 C C . GLU A 1 193 ? -36.247 39.914 42.432 1.00 43.31 193 GLU A C 1
ATOM 1569 O O . GLU A 1 193 ? -36.722 39.954 43.565 1.00 43.31 193 GLU A O 1
ATOM 1574 N N . ALA A 1 194 ? -36.340 40.956 41.609 1.00 45.59 194 ALA A N 1
ATOM 1575 C CA . ALA A 1 194 ? -37.185 42.105 41.884 1.00 45.59 194 ALA A CA 1
ATOM 1576 C C . ALA A 1 194 ? -38.569 41.889 41.253 1.00 45.59 194 ALA A C 1
ATOM 1578 O O . ALA A 1 194 ? -38.762 42.205 40.079 1.00 45.59 194 ALA A O 1
ATOM 1579 N N . ARG A 1 195 ? -39.495 41.345 42.059 1.00 37.00 195 ARG A N 1
ATOM 1580 C CA . ARG A 1 195 ? -40.984 41.441 42.065 1.00 37.00 195 ARG A CA 1
ATOM 1581 C C . ARG A 1 195 ? -41.497 40.141 42.711 1.00 37.00 195 ARG A C 1
ATOM 1583 O O . ARG A 1 195 ? -41.160 39.078 42.226 1.00 37.00 195 ARG A O 1
ATOM 1590 N N . THR A 1 196 ? -42.251 40.112 43.811 1.00 32.94 196 THR A N 1
ATOM 1591 C CA . THR A 1 196 ? -43.339 40.996 44.254 1.00 32.94 196 THR A CA 1
ATOM 1592 C C . THR A 1 196 ? -43.632 40.758 45.748 1.00 32.94 196 THR A C 1
ATOM 1594 O O . THR A 1 196 ? -43.624 39.622 46.190 1.00 32.94 196 THR A O 1
ATOM 1597 N N . LYS A 1 197 ? -43.886 41.859 46.468 1.00 38.16 197 LYS A N 1
ATOM 1598 C CA . LYS A 1 197 ? -44.648 42.083 47.719 1.00 38.16 197 LYS A CA 1
ATOM 1599 C C . LYS A 1 197 ? -44.924 40.946 48.738 1.00 38.16 197 LYS A C 1
ATOM 1601 O O . LYS A 1 197 ? -45.598 39.970 48.443 1.00 38.16 197 LYS A O 1
ATOM 1606 N N . ASP A 1 198 ? -44.594 41.322 49.979 1.00 35.69 198 ASP A N 1
ATOM 1607 C CA . ASP A 1 198 ? -45.267 41.081 51.268 1.00 35.69 198 ASP A CA 1
ATOM 1608 C C . ASP A 1 198 ? -44.995 39.819 52.117 1.00 35.69 198 ASP A C 1
ATOM 1610 O O . ASP A 1 198 ? -44.997 38.681 51.668 1.00 35.69 198 ASP A O 1
ATOM 1614 N N . VAL A 1 199 ? -44.895 40.122 53.424 1.00 35.88 199 VAL A N 1
ATOM 1615 C CA . VAL A 1 199 ? -45.030 39.286 54.635 1.00 35.88 199 VAL A CA 1
ATOM 1616 C C . VAL A 1 199 ? -43.757 38.658 55.240 1.00 35.88 199 VAL A C 1
ATOM 1618 O O . VAL A 1 199 ? -43.305 37.576 54.895 1.00 35.88 199 VAL A O 1
ATOM 1621 N N . LEU A 1 200 ? -43.241 39.374 56.250 1.00 46.62 200 LEU A N 1
ATOM 1622 C CA . LEU A 1 200 ? -42.872 38.901 57.596 1.00 46.62 200 LEU A CA 1
ATOM 1623 C C . LEU A 1 200 ? -42.330 37.458 57.734 1.00 46.62 200 LEU A C 1
ATOM 1625 O O . LEU A 1 200 ? -43.091 36.500 57.770 1.00 46.62 200 LEU A O 1
ATOM 1629 N N . THR A 1 201 ? -41.032 37.312 58.019 1.00 36.47 201 THR A N 1
ATOM 1630 C CA . THR A 1 201 ? -40.505 36.754 59.288 1.00 36.47 201 THR A CA 1
ATOM 1631 C C . THR A 1 201 ? -38.969 36.674 59.264 1.00 36.47 201 THR A C 1
ATOM 1633 O O . THR A 1 201 ? -38.324 36.392 58.262 1.00 36.47 201 THR A O 1
ATOM 1636 N N . LYS A 1 202 ? -38.375 36.988 60.414 1.00 42.59 202 LYS A N 1
ATOM 1637 C CA . LYS A 1 202 ? -36.938 37.074 60.723 1.00 42.59 202 LYS A CA 1
ATOM 1638 C C . LYS A 1 202 ? -36.225 35.714 60.545 1.00 42.59 202 LYS A C 1
ATOM 1640 O O . LYS A 1 202 ? -36.701 34.744 61.134 1.00 42.59 202 LYS A O 1
ATOM 1645 N N . PRO A 1 203 ? -35.060 35.601 59.869 1.00 38.62 203 PRO A N 1
ATOM 1646 C CA . PRO A 1 203 ? -34.343 34.334 59.820 1.00 38.62 203 PRO A CA 1
ATOM 1647 C C . PRO A 1 203 ? -33.486 34.153 61.078 1.00 38.62 203 PRO A C 1
ATOM 1649 O O . PRO A 1 203 ? -32.630 34.967 61.431 1.00 38.62 203 PRO A O 1
ATOM 1652 N N . ARG A 1 204 ? -33.753 33.049 61.773 1.00 44.59 204 ARG A N 1
ATOM 1653 C CA . ARG A 1 204 ? -33.008 32.545 62.924 1.00 44.59 204 ARG A CA 1
ATOM 1654 C C . ARG A 1 204 ? -31.706 31.913 62.422 1.00 44.59 204 ARG A C 1
ATOM 1656 O O . ARG A 1 204 ? -31.721 30.964 61.645 1.00 44.59 204 ARG A O 1
ATOM 1663 N N . THR A 1 205 ? -30.573 32.451 62.855 1.00 53.56 205 THR A N 1
ATOM 1664 C CA . THR A 1 205 ? -29.226 31.972 62.527 1.00 53.56 205 THR A CA 1
ATOM 1665 C C . THR A 1 205 ? -28.947 30.624 63.200 1.00 53.56 205 THR A C 1
ATOM 1667 O O . THR A 1 205 ? -28.731 30.549 64.409 1.00 53.56 205 THR A O 1
ATOM 1670 N N . ASN A 1 206 ? -28.939 29.536 62.424 1.00 57.91 206 ASN A N 1
ATOM 1671 C CA . ASN A 1 206 ? -28.695 28.189 62.944 1.00 57.91 206 ASN A CA 1
ATOM 1672 C C . ASN A 1 206 ? -27.192 27.866 63.019 1.00 57.91 206 ASN A C 1
ATOM 1674 O O . ASN A 1 206 ? -26.523 27.652 62.008 1.00 57.91 206 ASN A O 1
ATOM 1678 N N . ARG A 1 207 ? -26.681 27.781 64.257 1.00 54.78 207 ARG A N 1
ATOM 1679 C CA . ARG A 1 207 ? -25.297 27.409 64.625 1.00 54.78 207 ARG A CA 1
ATOM 1680 C C . ARG A 1 207 ? -24.815 26.082 64.013 1.00 54.78 207 ARG A C 1
ATOM 1682 O O . ARG A 1 207 ? -23.616 25.913 63.821 1.00 54.78 207 ARG A O 1
ATOM 1689 N N . PHE A 1 208 ? -25.728 25.181 63.653 1.00 54.59 208 PHE A N 1
ATOM 1690 C CA . PHE A 1 208 ? -25.411 23.873 63.073 1.00 54.59 208 PHE A CA 1
ATOM 1691 C C . PHE A 1 208 ? -24.796 23.947 61.669 1.00 54.59 208 PHE A C 1
ATOM 1693 O O . PHE A 1 208 ? -23.926 23.143 61.351 1.00 54.59 208 PHE A O 1
ATOM 1700 N N . VAL A 1 209 ? -25.152 24.954 60.860 1.00 55.97 209 VAL A N 1
ATOM 1701 C CA . VAL A 1 209 ? -24.573 25.118 59.511 1.00 55.97 209 VAL A CA 1
ATOM 1702 C C . VAL A 1 209 ? -23.096 25.514 59.598 1.00 55.97 209 VAL A C 1
ATOM 1704 O O . VAL A 1 209 ? -22.276 25.021 58.832 1.00 55.97 209 VAL A O 1
ATOM 1707 N N . LYS A 1 210 ? -22.720 26.338 60.588 1.00 52.09 210 LYS A N 1
ATOM 1708 C CA . LYS A 1 210 ? -21.310 26.703 60.815 1.00 52.09 210 LYS A CA 1
ATOM 1709 C C . LYS A 1 210 ? -20.470 25.520 61.314 1.00 52.09 210 LYS A C 1
ATOM 1711 O O . LYS A 1 210 ? -19.314 25.404 60.923 1.00 52.09 210 LYS A O 1
ATOM 1716 N N . LEU A 1 211 ? -21.051 24.636 62.128 1.00 52.91 211 LEU A N 1
ATOM 1717 C CA . LEU A 1 211 ? -20.378 23.422 62.606 1.00 52.91 211 LEU A CA 1
ATOM 1718 C C . LEU A 1 211 ? -20.175 22.392 61.487 1.00 52.91 211 LEU A C 1
ATOM 1720 O O . LEU A 1 211 ? -19.095 21.817 61.389 1.00 52.91 211 LEU A O 1
ATOM 1724 N N . ALA A 1 212 ? -21.164 22.212 60.608 1.00 57.44 212 ALA A N 1
ATOM 1725 C CA . ALA A 1 212 ? -21.045 21.309 59.463 1.00 57.44 212 ALA A CA 1
ATOM 1726 C C . ALA A 1 212 ? -19.934 21.748 58.491 1.00 57.44 212 ALA A C 1
ATOM 1728 O O . ALA A 1 212 ? -19.146 20.922 58.036 1.00 57.44 212 ALA A O 1
ATOM 1729 N N . VAL A 1 213 ? -19.814 23.057 58.234 1.00 53.22 213 VAL A N 1
ATOM 1730 C CA . VAL A 1 213 ? -18.763 23.610 57.362 1.00 53.22 213 VAL A CA 1
ATOM 1731 C C . VAL A 1 213 ? -17.365 23.475 57.986 1.00 53.22 213 VAL A C 1
ATOM 1733 O O . VAL A 1 213 ? -16.421 23.168 57.263 1.00 53.22 213 VAL A O 1
ATOM 1736 N N . MET A 1 214 ? -17.213 23.625 59.311 1.00 55.28 214 MET A N 1
ATOM 1737 C CA . MET A 1 214 ? -15.929 23.357 59.988 1.00 55.28 214 MET A CA 1
ATOM 1738 C C . MET A 1 214 ? -15.567 21.865 60.028 1.00 55.28 214 MET A C 1
ATOM 1740 O O . MET A 1 214 ? -14.389 21.530 59.956 1.00 55.28 214 MET A O 1
ATOM 1744 N N . GLY A 1 215 ? -16.545 20.958 60.122 1.00 58.75 215 GLY A N 1
ATOM 1745 C CA . GLY A 1 215 ? -16.276 19.516 60.099 1.00 58.75 215 GLY A CA 1
ATOM 1746 C C . GLY A 1 215 ? -15.700 19.038 58.761 1.00 58.75 215 GLY A C 1
ATOM 1747 O O . GLY A 1 215 ? -14.796 18.204 58.731 1.00 58.75 215 GLY A O 1
ATOM 1748 N N . LEU A 1 216 ? -16.179 19.610 57.652 1.00 53.97 216 LEU A N 1
ATOM 1749 C CA . LEU A 1 216 ? -15.801 19.183 56.302 1.00 53.97 216 LEU A CA 1
ATOM 1750 C C . LEU A 1 216 ? -14.375 19.620 55.913 1.00 53.97 216 LEU A C 1
ATOM 1752 O O . LEU A 1 216 ? -13.674 18.881 55.224 1.00 53.97 216 LEU A O 1
ATOM 1756 N N . THR A 1 217 ? -13.904 20.773 56.403 1.00 61.62 217 THR A N 1
ATOM 1757 C CA . THR A 1 217 ? -12.529 21.249 56.157 1.00 61.62 217 THR A CA 1
ATOM 1758 C C . THR A 1 217 ? -11.481 20.472 56.954 1.00 61.62 217 THR A C 1
ATOM 1760 O O . THR A 1 217 ? -10.394 20.209 56.440 1.00 61.62 217 THR A O 1
ATOM 1763 N N . VAL A 1 218 ? -11.805 20.044 58.178 1.00 69.88 218 VAL A N 1
ATOM 1764 C CA . VAL A 1 218 ? -10.895 19.237 59.010 1.00 69.88 218 VAL A CA 1
ATOM 1765 C C . VAL A 1 218 ? -10.720 17.827 58.435 1.00 69.88 218 VAL A C 1
ATOM 1767 O O . VAL A 1 218 ? -9.599 17.321 58.390 1.00 69.88 218 VAL A O 1
ATOM 1770 N N . ALA A 1 219 ? -11.797 17.214 57.931 1.00 64.00 219 ALA A N 1
ATOM 1771 C CA . ALA A 1 219 ? -11.740 15.877 57.339 1.00 64.00 219 ALA A CA 1
ATOM 1772 C C . ALA A 1 219 ? -10.871 15.827 56.065 1.00 64.00 219 ALA A C 1
ATOM 1774 O O . ALA A 1 219 ? -10.039 14.930 55.923 1.00 64.00 219 ALA A O 1
ATOM 1775 N N . LEU A 1 220 ? -11.000 16.818 55.173 1.00 68.12 220 LEU A N 1
ATOM 1776 C CA . LEU A 1 220 ? -10.164 16.911 53.968 1.00 68.12 220 LEU A CA 1
ATOM 1777 C C . LEU A 1 220 ? -8.683 17.156 54.296 1.00 68.12 220 LEU A C 1
ATOM 1779 O O . LEU A 1 220 ? -7.810 16.560 53.665 1.00 68.12 220 LEU A O 1
ATOM 1783 N N . GLY A 1 221 ? -8.394 17.985 55.305 1.00 67.94 221 GLY A N 1
ATOM 1784 C CA . GLY A 1 221 ? -7.022 18.237 55.756 1.00 67.94 221 GLY A CA 1
ATOM 1785 C C . GLY A 1 221 ? -6.331 16.982 56.299 1.00 67.94 221 GLY A C 1
ATOM 1786 O O . GLY A 1 221 ? -5.171 16.730 55.979 1.00 67.94 221 GLY A O 1
ATOM 1787 N N . ALA A 1 222 ? -7.051 16.154 57.064 1.00 68.25 222 ALA A N 1
ATOM 1788 C CA . ALA A 1 222 ? -6.517 14.900 57.596 1.00 68.25 222 ALA A CA 1
ATOM 1789 C C . ALA A 1 222 ? -6.244 13.858 56.494 1.00 68.25 222 ALA A C 1
ATOM 1791 O O . ALA A 1 222 ? -5.210 13.189 56.526 1.00 68.25 222 ALA A O 1
ATOM 1792 N N . ALA A 1 223 ? -7.127 13.754 55.493 1.00 66.62 223 ALA A N 1
ATOM 1793 C CA . ALA A 1 223 ? -6.949 12.835 54.367 1.00 66.62 223 ALA A CA 1
ATOM 1794 C C . ALA A 1 223 ? -5.723 13.198 53.509 1.00 66.62 223 ALA A C 1
ATOM 1796 O O . ALA A 1 223 ? -4.918 12.326 53.184 1.00 66.62 223 ALA A O 1
ATOM 1797 N N . ALA A 1 224 ? -5.525 14.487 53.210 1.00 64.69 224 ALA A N 1
ATOM 1798 C CA . ALA A 1 224 ? -4.357 14.950 52.459 1.00 64.69 224 ALA A CA 1
ATOM 1799 C C . ALA A 1 224 ? -3.038 14.644 53.194 1.00 64.69 224 ALA A C 1
ATOM 1801 O O . ALA A 1 224 ? -2.067 14.196 52.585 1.00 64.69 224 ALA A O 1
ATOM 1802 N N . LEU A 1 225 ? -3.015 14.819 54.519 1.00 67.19 225 LEU A N 1
ATOM 1803 C CA . LEU A 1 225 ? -1.823 14.579 55.334 1.00 67.19 225 LEU A CA 1
ATOM 1804 C C . LEU A 1 225 ? -1.497 13.079 55.462 1.00 67.19 225 LEU A C 1
ATOM 1806 O O . LEU A 1 225 ? -0.325 12.705 55.475 1.00 67.19 225 LEU A O 1
ATOM 1810 N N . ALA A 1 226 ? -2.513 12.209 55.474 1.00 69.75 226 ALA A N 1
ATOM 1811 C CA . ALA A 1 226 ? -2.333 10.755 55.456 1.00 69.75 226 ALA A CA 1
ATOM 1812 C C . ALA A 1 226 ? -1.772 10.238 54.118 1.00 69.75 226 ALA A C 1
ATOM 1814 O O . ALA A 1 226 ? -0.915 9.349 54.113 1.00 69.75 226 ALA A O 1
ATOM 1815 N N . VAL A 1 227 ? -2.200 10.823 52.993 1.00 72.38 227 VAL A N 1
ATOM 1816 C CA . VAL A 1 227 ? -1.670 10.493 51.657 1.00 72.38 227 VAL A CA 1
ATOM 1817 C C . VAL A 1 227 ? -0.213 10.935 51.527 1.00 72.38 227 VAL A C 1
ATOM 1819 O O . VAL A 1 227 ? 0.624 10.148 51.092 1.00 72.38 227 VAL A O 1
ATOM 1822 N N . VAL A 1 228 ? 0.127 12.146 51.983 1.00 70.31 228 VAL A N 1
ATOM 1823 C CA . VAL A 1 228 ? 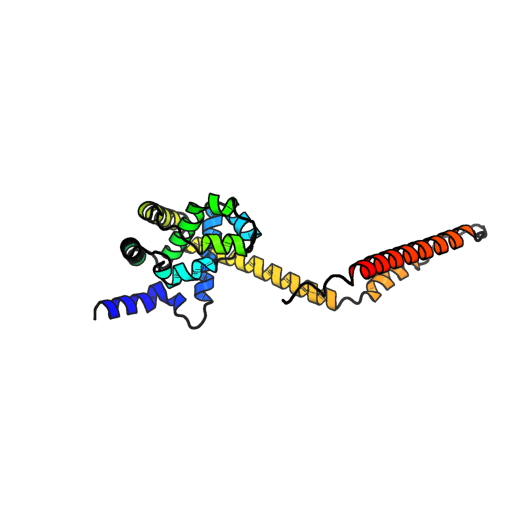1.518 12.637 51.978 1.00 70.31 228 VAL A CA 1
ATOM 1824 C C . VAL A 1 228 ? 2.414 11.788 52.883 1.00 70.31 228 VAL A C 1
ATOM 1826 O O . VAL A 1 228 ? 3.538 11.466 52.503 1.00 70.31 228 VAL A O 1
ATOM 1829 N N . LYS A 1 229 ? 1.919 11.365 54.053 1.00 67.81 229 LYS A N 1
ATOM 1830 C CA . LYS A 1 229 ? 2.679 10.485 54.949 1.00 67.81 229 LYS A CA 1
ATOM 1831 C C . LYS A 1 229 ? 2.886 9.087 54.348 1.00 67.81 229 LYS A C 1
ATOM 1833 O O . LYS A 1 229 ? 3.992 8.566 54.433 1.00 67.81 229 LYS A O 1
ATOM 1838 N N . SER A 1 230 ? 1.875 8.526 53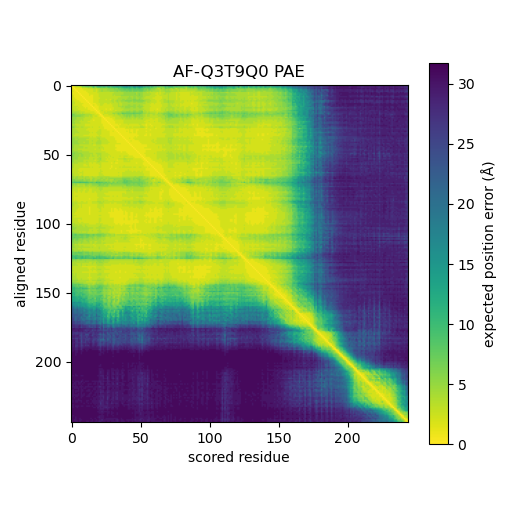.677 1.00 68.00 230 SER A N 1
ATOM 1839 C CA . SER A 1 230 ? 2.010 7.247 52.955 1.00 68.00 230 SER A CA 1
ATOM 1840 C C . SER A 1 230 ? 2.989 7.345 51.781 1.00 68.00 230 SER A C 1
ATOM 1842 O O . SER A 1 230 ? 3.771 6.426 51.561 1.00 68.00 230 SER A O 1
ATOM 1844 N N . ALA A 1 231 ? 3.003 8.472 51.064 1.00 58.38 231 ALA A N 1
ATOM 1845 C CA . ALA A 1 231 ? 3.956 8.718 49.983 1.00 58.38 231 ALA A CA 1
ATOM 1846 C C . ALA A 1 231 ? 5.405 8.860 50.491 1.00 58.38 231 ALA A C 1
ATOM 1848 O O . ALA A 1 231 ? 6.340 8.438 49.814 1.00 58.38 231 ALA A O 1
ATOM 1849 N N . LEU A 1 232 ? 5.604 9.411 51.695 1.00 62.66 232 LEU A N 1
ATOM 1850 C CA . LEU A 1 232 ? 6.931 9.583 52.294 1.00 62.66 232 LEU A CA 1
ATOM 1851 C C . LEU A 1 232 ? 7.515 8.266 52.846 1.00 62.66 232 LEU A C 1
ATOM 1853 O O . LEU A 1 232 ? 8.729 8.077 52.811 1.00 62.66 232 LEU A O 1
ATOM 1857 N N . GLU A 1 233 ? 6.677 7.329 53.308 1.00 60.72 233 GLU A N 1
ATOM 1858 C CA . GLU A 1 233 ? 7.130 6.009 53.788 1.00 60.72 233 GLU A CA 1
ATOM 1859 C C . GLU A 1 233 ? 7.645 5.091 52.662 1.00 60.72 233 GLU A C 1
ATOM 1861 O O . GLU A 1 233 ? 8.464 4.208 52.916 1.00 60.72 233 GLU A O 1
ATOM 1866 N N . TRP A 1 234 ? 7.251 5.336 51.407 1.00 55.97 234 TRP A N 1
ATOM 1867 C CA . TRP A 1 234 ? 7.761 4.614 50.231 1.00 55.97 234 TRP A CA 1
ATOM 1868 C C . TRP A 1 234 ? 9.121 5.141 49.729 1.00 55.97 234 TRP A C 1
ATOM 1870 O O . TRP A 1 234 ? 9.733 4.535 48.848 1.00 55.97 234 TRP A O 1
ATOM 1880 N N . ALA A 1 235 ? 9.622 6.250 50.282 1.00 56.44 235 ALA A N 1
ATOM 1881 C CA . ALA A 1 235 ? 10.744 6.991 49.709 1.00 56.44 235 ALA A CA 1
ATOM 1882 C C . ALA A 1 235 ? 12.179 6.528 50.074 1.00 56.44 235 ALA A C 1
ATOM 1884 O O . ALA A 1 235 ? 13.085 6.941 49.351 1.00 56.44 235 ALA A O 1
ATOM 1885 N N . PRO A 1 236 ? 12.476 5.669 51.081 1.00 51.97 236 PRO A N 1
ATOM 1886 C CA . PRO A 1 236 ? 13.860 5.242 51.307 1.00 51.97 236 PRO A CA 1
ATOM 1887 C C . PRO A 1 236 ? 14.047 3.718 51.228 1.00 51.97 236 PRO A C 1
ATOM 1889 O O . PRO A 1 236 ? 14.430 3.093 52.211 1.00 51.97 236 PRO A O 1
ATOM 1892 N N . LYS A 1 237 ? 13.819 3.103 50.056 1.00 50.69 237 LYS A N 1
ATOM 1893 C CA . LYS A 1 237 ? 14.431 1.795 49.697 1.00 50.69 237 LYS A CA 1
ATOM 1894 C C . LYS A 1 237 ? 14.910 1.673 48.240 1.00 50.69 237 LYS A C 1
ATOM 1896 O O . LYS A 1 237 ? 15.456 0.640 47.875 1.00 50.69 237 LYS A O 1
ATOM 1901 N N . PHE A 1 238 ? 14.801 2.725 47.425 1.00 49.00 238 PHE A N 1
ATOM 1902 C CA . PHE A 1 238 ? 15.166 2.680 45.999 1.00 49.00 238 PHE A CA 1
ATOM 1903 C C . PHE A 1 238 ? 16.633 3.028 45.668 1.00 49.00 238 PHE A C 1
ATOM 1905 O O . PHE A 1 238 ? 16.992 3.038 44.497 1.00 49.00 238 PHE A O 1
ATOM 1912 N N . GLN A 1 239 ? 17.506 3.277 46.655 1.00 47.53 239 GLN A N 1
ATOM 1913 C CA . GLN A 1 239 ? 18.896 3.713 46.402 1.00 47.53 239 GLN A CA 1
ATOM 1914 C C . GLN A 1 239 ? 20.015 2.716 46.775 1.00 47.53 239 GLN A C 1
ATOM 1916 O O . GLN A 1 239 ? 21.166 3.126 46.854 1.00 47.53 239 GLN A O 1
ATOM 1921 N N . LEU A 1 240 ? 19.744 1.415 46.961 1.00 48.69 240 LEU A N 1
ATOM 1922 C CA . LEU A 1 240 ? 20.809 0.438 47.286 1.00 48.69 240 LEU A CA 1
ATOM 1923 C C . LEU A 1 240 ? 20.835 -0.858 46.449 1.00 48.69 240 LEU A C 1
ATOM 1925 O O . LEU A 1 240 ? 21.447 -1.832 46.873 1.00 48.69 240 LEU A O 1
ATOM 1929 N N . GLN A 1 241 ? 20.226 -0.901 45.257 1.00 51.19 241 GLN A N 1
ATOM 1930 C CA . GLN A 1 241 ? 20.301 -2.096 44.388 1.00 51.19 241 GLN A CA 1
ATOM 1931 C C . GLN A 1 241 ? 20.576 -1.834 42.900 1.00 51.19 241 GLN A C 1
ATOM 1933 O O . GLN A 1 241 ? 20.432 -2.734 42.078 1.00 51.19 241 GLN A O 1
ATOM 1938 N N . LEU A 1 242 ? 21.036 -0.641 42.536 1.00 51.38 242 LEU A N 1
ATOM 1939 C CA . LEU A 1 242 ? 21.606 -0.400 41.212 1.00 51.38 242 LEU A CA 1
ATOM 1940 C C . LEU A 1 242 ? 23.090 -0.100 41.414 1.00 51.38 242 LEU A C 1
ATOM 1942 O O . LEU A 1 242 ? 23.403 0.811 42.172 1.00 51.38 242 LEU A O 1
ATOM 1946 N N . PHE A 1 243 ? 23.943 -0.881 40.744 1.00 41.34 243 PHE A N 1
ATOM 1947 C CA . PHE A 1 243 ? 25.417 -0.923 40.773 1.00 41.34 243 PHE A CA 1
ATOM 1948 C C . PHE A 1 243 ? 26.045 -1.929 41.762 1.00 41.34 243 PHE A C 1
ATOM 1950 O O . PHE A 1 243 ? 26.217 -1.611 42.939 1.00 41.34 243 PHE A O 1
ATOM 1957 N N . PRO A 1 244 ? 26.423 -3.139 41.296 1.00 50.16 244 PRO A N 1
ATOM 1958 C CA . PRO A 1 244 ? 27.671 -3.757 41.737 1.00 50.16 244 PRO A CA 1
ATOM 1959 C C . PRO A 1 244 ? 28.893 -3.004 41.185 1.00 50.16 244 PRO A C 1
ATOM 1961 O O . PRO A 1 244 ? 28.766 -2.355 40.118 1.00 50.16 244 PRO A O 1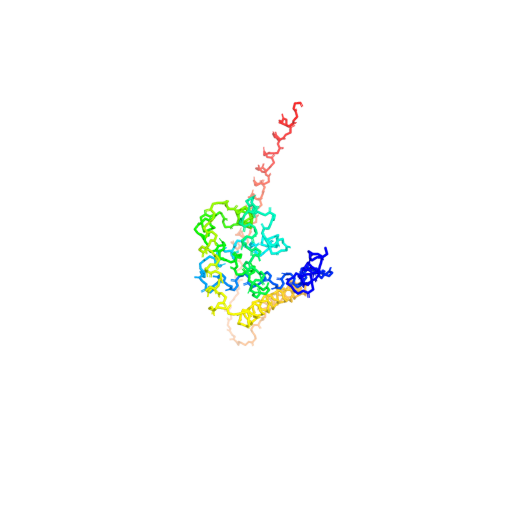
#